Protein AF-A0A9D6JQD4-F1 (afdb_monomer_lite)

Foldseek 3Di:
DVVVVVVVVVVVVVVVVVVVVVVPVPDDDDPVVVVVVVCVVCVVVCVVCVVPDNLVVVLVVLVVVLVVCVVVLVLVVNQVSLVSNCVSPLQPLCSLLVNLCSQQPVQLVPDPDVVSNVVSLVVSLVSLVSSCVSVVQALRSLLSNLVSCVPRVVNLVRNLVSLVSSVVHDDDPVSLVSNLVSCVSVVVLVVSLVSLVVLVPDPPHDPVCNVVSVVSNVVSVVVVVVVVPD

Sequence (230 aa):
MKKAYALAALLIFLNLQIRIQNHVENRRINVEGLKTHFLFQVGEAVNGILAGGFRGIAADLLWVRLDEYSHHGQWYKLLPLFKAVTFLQPQFITAWSVGGWHMAFNLYFYSKTDLEKKRWLEEGLKFLKSGLMQNSNRYELYFELGWTYFYKAKDYPNAIRYLRHGIKYEHPQFVEHLLAHAYEKNGELKEALNVWKDIQQRPTRNQVLDSVVNRFIHELGEKLKEKITP

pLDDT: mean 81.54, std 20.8, range [33.84, 98.88]

Radius of gyration: 22.48 Å; chains: 1; bounding box: 52×36×81 Å

Structure (mmCIF, N/CA/C/O backbone):
data_AF-A0A9D6JQD4-F1
#
_entry.id   AF-A0A9D6JQD4-F1
#
loop_
_atom_site.group_PDB
_atom_site.id
_atom_site.type_symbol
_atom_site.label_atom_id
_atom_site.label_alt_id
_atom_site.label_comp_id
_atom_site.label_asym_id
_atom_site.label_entity_id
_atom_site.label_seq_id
_atom_site.pdbx_PDB_ins_code
_atom_site.Cartn_x
_atom_site.Cartn_y
_atom_site.Cartn_z
_atom_site.occupancy
_atom_site.B_iso_or_equiv
_atom_site.auth_seq_id
_atom_site.auth_comp_id
_atom_site.auth_asym_id
_atom_site.auth_atom_id
_atom_site.pdbx_PDB_model_num
ATOM 1 N N . MET A 1 1 ? 11.120 -8.615 -45.517 1.00 44.62 1 MET A N 1
ATOM 2 C CA . MET A 1 1 ? 12.123 -7.540 -45.328 1.00 44.62 1 MET A CA 1
ATOM 3 C C . MET A 1 1 ? 11.842 -6.648 -44.111 1.00 44.62 1 MET A C 1
ATOM 5 O O . MET A 1 1 ? 12.669 -6.648 -43.216 1.00 44.62 1 MET A O 1
ATOM 9 N N . LYS A 1 2 ? 10.679 -5.985 -43.965 1.00 35.97 2 LYS A N 1
ATOM 10 C CA . LYS A 1 2 ? 10.381 -5.072 -42.824 1.00 35.97 2 LYS A CA 1
ATOM 11 C C . LYS A 1 2 ? 10.521 -5.673 -41.402 1.00 35.97 2 LYS A C 1
ATOM 13 O O . LYS A 1 2 ? 10.973 -4.980 -40.500 1.00 35.97 2 LYS A O 1
ATOM 18 N N . LYS A 1 3 ? 10.214 -6.965 -41.202 1.00 33.84 3 LYS A N 1
ATOM 19 C CA . LYS A 1 3 ? 10.369 -7.655 -39.899 1.00 33.84 3 LYS A CA 1
ATOM 20 C C . LYS A 1 3 ? 11.835 -7.871 -39.476 1.00 33.84 3 LYS A C 1
ATOM 22 O O . LYS A 1 3 ? 12.122 -7.875 -38.286 1.00 33.84 3 LYS A O 1
ATOM 27 N N . ALA A 1 4 ? 12.757 -7.999 -40.434 1.00 37.72 4 ALA A N 1
ATOM 28 C CA . ALA A 1 4 ? 14.182 -8.190 -40.152 1.00 37.72 4 ALA A CA 1
ATOM 29 C C . ALA A 1 4 ? 14.847 -6.893 -39.657 1.00 37.72 4 ALA A C 1
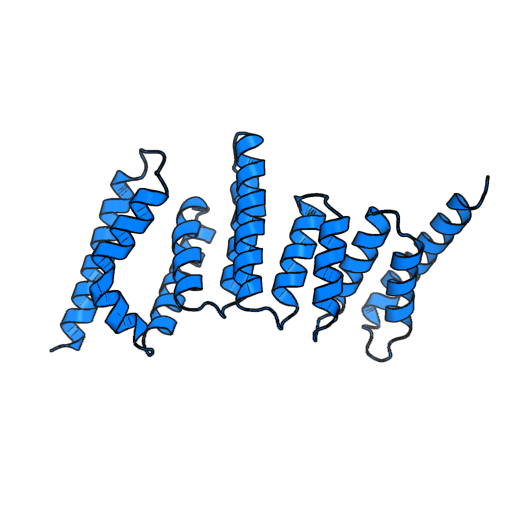ATOM 31 O O . ALA A 1 4 ? 15.691 -6.932 -38.768 1.00 37.72 4 ALA A O 1
ATOM 32 N N . TYR A 1 5 ? 14.400 -5.738 -40.162 1.00 39.62 5 TYR A N 1
ATOM 33 C CA . TYR A 1 5 ? 14.892 -4.429 -39.724 1.00 39.62 5 TYR A CA 1
ATOM 34 C C . TYR A 1 5 ? 14.453 -4.076 -38.300 1.00 39.62 5 TYR A C 1
ATOM 36 O O . TYR A 1 5 ? 15.237 -3.502 -37.553 1.00 39.62 5 TYR A O 1
ATOM 44 N N . ALA A 1 6 ? 13.241 -4.467 -37.892 1.00 40.84 6 ALA A N 1
ATOM 45 C CA . ALA A 1 6 ? 12.764 -4.256 -36.524 1.00 40.84 6 ALA A CA 1
ATOM 46 C C . ALA A 1 6 ? 13.559 -5.083 -35.499 1.00 40.84 6 ALA A C 1
ATOM 48 O O . ALA A 1 6 ? 13.919 -4.576 -34.440 1.00 40.84 6 ALA A O 1
ATOM 49 N N . LEU A 1 7 ? 13.890 -6.334 -35.838 1.00 40.72 7 LEU A N 1
ATOM 50 C CA . LEU A 1 7 ? 14.713 -7.194 -34.987 1.00 40.72 7 LEU A CA 1
ATOM 51 C C . LEU A 1 7 ? 16.162 -6.689 -34.910 1.00 40.72 7 LEU A C 1
ATOM 53 O O . LEU A 1 7 ? 16.739 -6.643 -33.829 1.00 40.72 7 LEU A O 1
ATOM 57 N N . ALA A 1 8 ? 16.726 -6.233 -36.032 1.00 42.38 8 ALA A N 1
ATOM 58 C CA . ALA A 1 8 ? 18.050 -5.619 -36.061 1.00 42.38 8 ALA A CA 1
ATOM 59 C C . ALA A 1 8 ? 18.099 -4.314 -35.247 1.00 42.38 8 ALA A C 1
ATOM 61 O O . ALA A 1 8 ? 19.034 -4.114 -34.479 1.00 42.38 8 ALA A O 1
ATOM 62 N N . ALA A 1 9 ? 17.074 -3.462 -35.338 1.00 46.84 9 ALA A N 1
ATOM 63 C CA . ALA A 1 9 ? 16.974 -2.240 -34.541 1.00 46.84 9 ALA A CA 1
ATOM 64 C C . ALA A 1 9 ? 16.842 -2.537 -33.037 1.00 46.84 9 ALA A C 1
ATOM 66 O O . ALA A 1 9 ? 17.473 -1.862 -32.227 1.00 46.84 9 ALA A O 1
ATOM 67 N N . LEU A 1 10 ? 16.095 -3.583 -32.662 1.00 44.12 10 LEU A N 1
ATOM 68 C CA . LEU A 1 10 ? 15.982 -4.044 -31.275 1.00 44.12 10 LEU A CA 1
ATOM 69 C C . LEU A 1 10 ? 17.321 -4.577 -30.744 1.00 44.12 10 LEU A C 1
ATOM 71 O O . LEU A 1 10 ? 17.710 -4.259 -29.625 1.00 44.12 10 LEU A O 1
ATOM 75 N N . LEU A 1 11 ? 18.056 -5.343 -31.553 1.00 46.19 11 LEU A N 1
ATOM 76 C CA . LEU A 1 11 ? 19.375 -5.866 -31.190 1.00 46.19 11 LEU A CA 1
ATOM 77 C C . LEU A 1 11 ? 20.428 -4.758 -31.094 1.00 46.19 11 LEU A C 1
ATOM 79 O O . LEU A 1 11 ? 21.259 -4.784 -30.188 1.00 46.19 11 LEU A O 1
ATOM 83 N N . ILE A 1 12 ? 20.382 -3.764 -31.980 1.00 60.56 12 ILE A N 1
ATOM 84 C CA . ILE A 1 12 ? 21.239 -2.575 -31.908 1.00 60.56 12 ILE A CA 1
ATOM 85 C C . ILE A 1 12 ? 20.901 -1.770 -30.652 1.00 60.56 12 ILE A C 1
ATOM 87 O O . ILE A 1 12 ? 21.810 -1.379 -29.927 1.00 60.56 12 ILE A O 1
ATOM 91 N N . PHE A 1 13 ? 19.616 -1.594 -30.340 1.00 56.44 13 PHE A N 1
ATOM 92 C CA . PHE A 1 13 ? 19.166 -0.925 -29.122 1.00 56.44 13 PHE A CA 1
ATOM 93 C C . PHE A 1 13 ? 19.635 -1.662 -27.860 1.00 56.44 13 PHE A C 1
ATOM 95 O O . PHE A 1 13 ? 20.211 -1.041 -26.971 1.00 56.44 13 PHE A O 1
ATOM 102 N N . LEU A 1 14 ? 19.491 -2.989 -27.808 1.00 43.97 14 LEU A N 1
ATOM 103 C CA . LEU A 1 14 ? 19.981 -3.821 -26.704 1.00 43.97 14 LEU A CA 1
ATOM 104 C C . LEU A 1 14 ? 21.510 -3.730 -26.547 1.00 43.97 14 LEU A C 1
ATOM 106 O O . LEU A 1 14 ? 22.005 -3.599 -25.429 1.00 43.97 14 LEU A O 1
ATOM 110 N N . ASN A 1 15 ? 22.265 -3.713 -27.650 1.00 47.28 15 ASN A N 1
ATOM 111 C CA . ASN A 1 15 ? 23.722 -3.540 -27.619 1.00 47.28 15 ASN A CA 1
ATOM 112 C C . ASN A 1 15 ? 24.148 -2.125 -27.188 1.00 47.28 15 ASN A C 1
ATOM 114 O O . ASN A 1 15 ? 25.135 -1.964 -26.466 1.00 47.28 15 ASN A O 1
ATOM 118 N N . LEU A 1 16 ? 23.404 -1.093 -27.594 1.00 46.59 16 LEU A N 1
ATOM 119 C CA . LEU A 1 16 ? 23.665 0.289 -27.192 1.00 46.59 16 LEU A CA 1
ATOM 120 C C . LEU A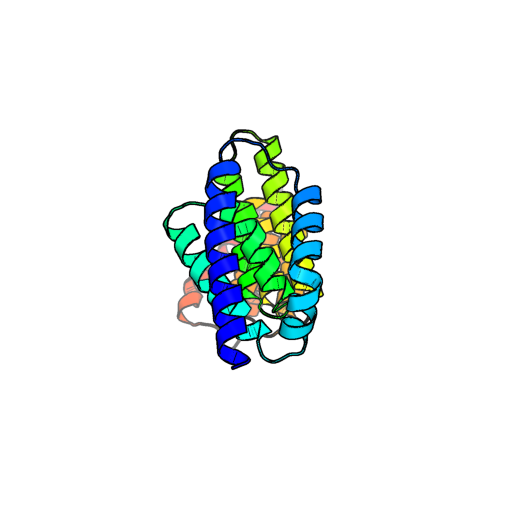 1 16 ? 23.388 0.489 -25.693 1.00 46.59 16 LEU A C 1
ATOM 122 O O . LEU A 1 16 ? 24.156 1.168 -25.014 1.00 46.59 16 LEU A O 1
ATOM 126 N N . GLN A 1 17 ? 22.351 -0.170 -25.161 1.00 48.22 17 GLN A N 1
ATOM 127 C CA . GLN A 1 17 ? 22.033 -0.187 -23.730 1.00 48.22 17 GLN A CA 1
ATOM 128 C C . GLN A 1 17 ? 23.171 -0.803 -22.902 1.00 48.22 17 GLN A C 1
ATOM 130 O O . GLN A 1 17 ? 23.577 -0.207 -21.909 1.00 48.22 17 GLN A O 1
ATOM 135 N N . ILE A 1 18 ? 23.768 -1.915 -23.352 1.00 49.78 18 ILE A N 1
ATOM 136 C CA . ILE A 1 18 ? 24.929 -2.539 -22.685 1.00 49.78 18 ILE A CA 1
ATOM 137 C C . ILE A 1 18 ? 26.142 -1.589 -22.659 1.00 49.78 18 ILE A C 1
ATOM 139 O O . ILE A 1 18 ? 26.865 -1.526 -21.667 1.00 49.78 18 ILE A O 1
ATOM 143 N N . ARG A 1 19 ? 26.369 -0.795 -23.714 1.00 46.31 19 ARG A N 1
ATOM 144 C CA . ARG A 1 19 ? 27.480 0.177 -23.735 1.00 46.31 19 ARG A CA 1
ATOM 145 C C . ARG A 1 19 ? 27.243 1.387 -22.833 1.00 46.31 19 ARG A C 1
ATOM 147 O O . ARG A 1 19 ? 28.179 1.844 -22.181 1.00 46.31 19 ARG A O 1
ATOM 154 N N . ILE A 1 20 ? 26.009 1.881 -22.755 1.00 49.78 20 ILE A N 1
ATOM 155 C CA . ILE A 1 20 ? 25.630 2.957 -21.824 1.00 49.78 20 ILE A CA 1
ATOM 156 C C . ILE A 1 20 ? 25.749 2.467 -20.368 1.00 49.78 20 ILE A C 1
ATOM 158 O O . ILE A 1 20 ? 26.196 3.214 -19.498 1.00 49.78 20 ILE A O 1
ATOM 162 N N . GLN A 1 21 ? 25.453 1.188 -20.120 1.00 41.47 21 GLN A N 1
ATOM 163 C CA . GLN A 1 21 ? 25.566 0.522 -18.820 1.00 41.47 21 GLN A CA 1
ATOM 164 C C . GLN A 1 21 ? 26.989 0.554 -18.236 1.00 41.47 21 GLN A C 1
ATOM 166 O O . GLN A 1 21 ? 27.128 0.747 -17.032 1.00 41.47 21 GLN A O 1
ATOM 171 N N . ASN A 1 22 ? 28.029 0.487 -19.076 1.00 37.44 22 ASN A N 1
ATOM 172 C CA . ASN A 1 22 ? 29.430 0.565 -18.634 1.00 37.44 22 ASN A CA 1
ATOM 173 C C . ASN A 1 22 ? 29.913 2.000 -18.346 1.00 37.44 22 ASN A C 1
ATOM 175 O O . ASN A 1 22 ? 30.920 2.187 -17.671 1.00 37.44 22 ASN A O 1
ATOM 179 N N . HIS A 1 23 ? 29.224 3.030 -18.850 1.00 41.84 23 HIS A N 1
ATOM 180 C CA . HIS A 1 23 ? 29.622 4.431 -18.641 1.00 41.84 23 HIS A CA 1
ATOM 181 C C . HIS A 1 23 ? 28.899 5.089 -17.452 1.00 41.84 23 HIS A C 1
ATOM 183 O O . HIS A 1 23 ? 29.366 6.080 -16.891 1.00 41.84 23 HIS A O 1
ATOM 189 N N . VAL A 1 24 ? 27.754 4.529 -17.053 1.00 47.03 24 VAL A N 1
ATOM 190 C CA . VAL A 1 24 ? 26.871 5.061 -16.006 1.00 47.03 24 VAL A CA 1
ATOM 191 C C . VAL A 1 24 ? 27.311 4.681 -14.586 1.00 47.03 24 VAL A C 1
ATOM 193 O O . VAL A 1 24 ? 26.985 5.392 -13.636 1.00 47.03 24 VAL A O 1
ATOM 196 N N . GLU A 1 25 ? 28.116 3.631 -14.430 1.00 45.34 25 GLU A N 1
ATOM 197 C CA . GLU A 1 25 ? 28.607 3.145 -13.131 1.00 45.34 25 GLU A CA 1
ATOM 198 C C . GLU A 1 25 ? 29.418 4.200 -12.344 1.00 45.34 25 GLU A C 1
ATOM 200 O O . GLU A 1 25 ? 29.566 4.088 -11.132 1.00 45.34 25 GLU A O 1
ATOM 205 N N . ASN A 1 26 ? 29.843 5.293 -12.999 1.00 40.62 26 ASN A N 1
ATOM 206 C CA . ASN A 1 26 ? 30.689 6.328 -12.403 1.00 40.62 26 ASN A CA 1
ATOM 207 C C . ASN A 1 26 ? 30.063 7.712 -12.172 1.00 40.62 26 ASN A C 1
ATOM 209 O O . ASN A 1 26 ? 30.776 8.597 -11.698 1.00 40.62 26 ASN A O 1
ATOM 213 N N . ARG A 1 27 ? 28.773 7.971 -12.444 1.00 45.75 27 ARG A N 1
ATOM 214 C CA . ARG A 1 27 ? 28.193 9.294 -12.117 1.00 45.75 27 ARG A CA 1
ATOM 215 C C . ARG A 1 27 ? 26.755 9.228 -11.617 1.00 45.75 27 ARG A C 1
ATOM 217 O O . ARG A 1 27 ? 25.880 8.667 -12.265 1.00 45.75 27 ARG A O 1
ATOM 224 N N . ARG A 1 28 ? 26.512 9.899 -10.479 1.00 49.50 28 ARG A N 1
ATOM 225 C CA . ARG A 1 28 ? 25.180 10.250 -9.952 1.00 49.50 28 ARG A CA 1
ATOM 226 C C . ARG A 1 28 ? 24.334 10.840 -11.088 1.00 49.50 28 ARG A C 1
ATOM 228 O O . ARG A 1 28 ? 24.615 11.941 -11.554 1.00 49.50 28 ARG A O 1
ATOM 235 N N . ILE A 1 29 ? 23.337 10.094 -11.559 1.00 53.06 29 ILE A N 1
ATOM 236 C CA . ILE A 1 29 ? 22.589 10.457 -12.768 1.00 53.06 29 ILE A CA 1
ATOM 237 C C . ILE A 1 29 ? 21.542 11.523 -12.446 1.00 53.06 29 ILE A C 1
ATOM 239 O O . ILE A 1 29 ? 20.688 11.338 -11.575 1.00 53.06 29 ILE A O 1
ATOM 243 N N . ASN A 1 30 ? 21.577 12.613 -13.211 1.00 45.00 30 ASN A N 1
ATOM 244 C CA . ASN A 1 30 ? 20.499 13.587 -13.288 1.00 45.00 30 ASN A CA 1
ATOM 245 C C . ASN A 1 30 ? 19.312 12.980 -14.065 1.00 45.00 30 ASN A C 1
ATOM 247 O O . ASN A 1 30 ? 19.401 12.701 -15.262 1.00 45.00 30 ASN A O 1
ATOM 251 N N . VAL A 1 31 ? 18.208 12.740 -13.356 1.00 43.78 31 VAL A N 1
ATOM 252 C CA . VAL A 1 31 ? 17.029 11.986 -13.822 1.00 43.78 31 VAL A CA 1
ATOM 253 C C . VAL A 1 31 ? 16.286 12.702 -14.960 1.00 43.78 31 VAL A C 1
ATOM 255 O O . VAL A 1 31 ? 15.587 12.053 -15.737 1.00 43.78 31 VAL A O 1
ATOM 258 N N . GLU A 1 32 ? 16.444 14.019 -15.095 1.00 38.19 32 GLU A N 1
ATOM 259 C CA . GLU A 1 32 ? 15.767 14.805 -16.133 1.00 38.19 32 GLU A CA 1
ATOM 260 C C . GLU A 1 32 ? 16.419 14.665 -17.510 1.00 38.19 32 GLU A C 1
ATOM 262 O O . GLU A 1 32 ? 15.716 14.447 -18.493 1.00 38.19 32 GLU A O 1
ATOM 267 N N . GLY A 1 33 ? 17.753 14.668 -17.588 1.00 37.66 33 GLY A N 1
ATOM 268 C CA . GLY A 1 33 ? 18.465 14.483 -18.859 1.00 37.66 33 GLY A CA 1
ATOM 269 C C . GLY A 1 33 ? 18.247 13.094 -19.469 1.00 37.66 33 GLY A C 1
ATOM 270 O O . GLY A 1 33 ? 18.151 12.951 -20.688 1.00 37.66 33 GLY A O 1
ATOM 271 N N . LEU A 1 34 ? 18.085 12.075 -18.617 1.00 44.38 34 LEU A N 1
ATOM 272 C CA . LEU A 1 34 ? 17.801 10.706 -19.047 1.00 44.38 34 LEU A CA 1
ATOM 273 C C . LEU A 1 34 ? 16.391 10.575 -19.642 1.00 44.38 34 LEU A C 1
ATOM 275 O O . LEU A 1 34 ? 16.212 9.869 -20.632 1.00 44.38 34 LEU A O 1
ATOM 279 N N . LYS A 1 35 ? 15.403 11.287 -19.077 1.00 41.16 35 LYS A N 1
ATOM 280 C CA . LYS A 1 35 ? 14.044 11.352 -19.635 1.00 41.16 35 LYS A CA 1
ATOM 281 C C . LYS A 1 35 ? 14.067 11.966 -21.030 1.00 41.16 35 LYS A C 1
ATOM 283 O O . LYS A 1 35 ? 13.518 11.375 -21.950 1.00 41.16 35 LYS A O 1
ATOM 288 N N . THR A 1 36 ? 14.729 13.107 -21.204 1.00 41.41 36 THR A N 1
ATOM 289 C CA . THR A 1 36 ? 14.711 13.842 -22.475 1.00 41.41 36 THR A CA 1
ATOM 290 C C . THR A 1 36 ? 15.447 13.093 -23.587 1.00 41.41 36 THR A C 1
ATOM 292 O O . THR A 1 36 ? 14.936 13.002 -24.698 1.00 41.41 36 THR A O 1
ATOM 295 N N . HIS A 1 37 ? 16.602 12.482 -23.299 1.00 43.34 37 HIS A N 1
ATOM 296 C CA . HIS A 1 37 ? 17.377 11.751 -24.308 1.00 43.34 37 HIS A CA 1
ATOM 297 C C . HIS A 1 37 ? 16.729 10.410 -24.704 1.00 43.34 37 HIS A C 1
ATOM 299 O O . HIS A 1 37 ? 16.711 10.054 -25.883 1.00 43.34 37 HIS A O 1
ATOM 305 N N . PHE A 1 38 ? 16.126 9.700 -23.741 1.00 46.34 38 PHE A N 1
ATOM 306 C CA . PHE A 1 38 ? 15.347 8.487 -24.006 1.00 46.34 38 PHE A CA 1
ATOM 307 C C . PHE A 1 38 ? 14.074 8.796 -24.806 1.00 46.34 38 PHE A C 1
ATOM 309 O O . PHE A 1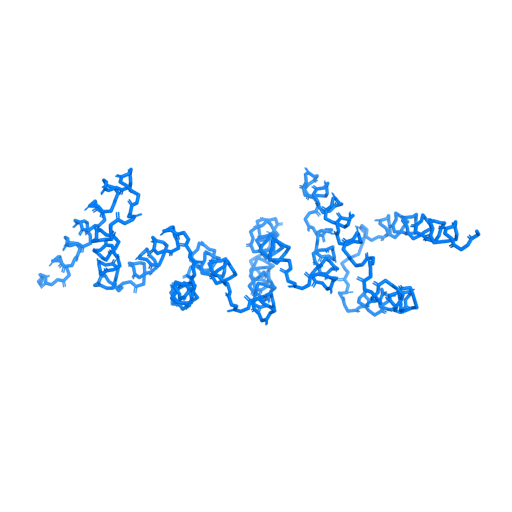 38 ? 13.760 8.099 -25.761 1.00 46.34 38 PHE A O 1
ATOM 316 N N . LEU A 1 39 ? 13.359 9.875 -24.485 1.00 45.25 39 LEU A N 1
ATOM 317 C CA . LEU A 1 39 ? 12.164 10.269 -25.237 1.00 45.25 39 LEU A CA 1
ATOM 318 C C . LEU A 1 39 ? 12.490 10.706 -26.677 1.00 45.25 39 LEU A C 1
ATOM 320 O O . LEU A 1 39 ? 11.692 10.457 -27.576 1.00 45.25 39 LEU A O 1
ATOM 324 N N . PHE A 1 40 ? 13.665 11.301 -26.913 1.00 44.91 40 PHE A N 1
ATOM 325 C CA . PHE A 1 40 ? 14.058 11.812 -28.230 1.00 44.91 40 PHE A CA 1
ATOM 326 C C . PHE A 1 40 ? 14.524 10.712 -29.201 1.00 44.91 40 PHE A C 1
ATOM 328 O O . PHE A 1 40 ? 14.093 10.697 -30.349 1.00 44.91 40 PHE A O 1
ATOM 335 N N . GLN A 1 41 ? 15.344 9.746 -28.759 1.00 45.06 41 GLN A N 1
ATOM 336 C CA . GLN A 1 41 ? 15.777 8.628 -29.622 1.00 45.06 41 GLN A CA 1
ATOM 337 C C . GLN A 1 41 ? 14.675 7.600 -29.884 1.00 45.06 41 GLN A C 1
ATOM 339 O O . GLN A 1 41 ? 14.693 6.908 -30.900 1.00 45.06 41 GLN A O 1
ATOM 344 N N . VAL A 1 42 ? 13.721 7.479 -28.963 1.00 47.06 42 VAL A N 1
ATOM 345 C CA . VAL A 1 42 ? 12.671 6.469 -29.050 1.00 47.06 42 VAL A CA 1
ATOM 346 C C . VAL A 1 42 ? 11.423 7.054 -29.734 1.00 47.06 42 VAL A C 1
ATOM 348 O O . VAL A 1 42 ? 10.577 6.282 -30.139 1.00 47.06 42 VAL A O 1
ATOM 351 N N . GLY A 1 43 ? 11.320 8.368 -29.983 1.00 44.84 43 GLY A N 1
ATOM 352 C CA . GLY A 1 43 ? 10.115 9.050 -30.495 1.00 44.84 43 GLY A CA 1
ATOM 353 C C . GLY A 1 43 ? 9.473 8.476 -31.772 1.00 44.84 43 GLY A C 1
ATOM 354 O O . GLY A 1 43 ? 8.252 8.323 -31.819 1.00 44.84 43 GLY A O 1
ATOM 355 N N . GLU A 1 44 ? 10.254 8.078 -32.782 1.00 43.69 44 GLU A N 1
ATOM 356 C CA . GLU A 1 44 ? 9.689 7.505 -34.021 1.00 43.69 44 GLU A CA 1
ATOM 357 C C . GLU A 1 44 ? 9.334 6.012 -33.898 1.00 43.69 44 GLU A C 1
ATOM 359 O O . GLU A 1 44 ? 8.304 5.567 -34.407 1.00 43.69 44 GLU A O 1
ATOM 364 N N . ALA A 1 45 ? 10.127 5.234 -33.153 1.00 49.09 45 ALA A N 1
ATOM 365 C CA . ALA A 1 45 ? 9.836 3.826 -32.859 1.00 49.09 45 ALA A CA 1
ATOM 366 C C . ALA A 1 45 ? 8.710 3.671 -31.819 1.00 49.09 45 ALA A C 1
ATOM 368 O O . ALA A 1 45 ? 7.912 2.736 -31.885 1.00 49.09 45 ALA A O 1
ATOM 369 N N . VAL A 1 46 ? 8.611 4.627 -30.893 1.00 49.06 46 VAL A N 1
ATOM 370 C CA . VAL A 1 46 ? 7.542 4.799 -29.910 1.00 49.06 46 VAL A CA 1
ATOM 371 C C . VAL A 1 46 ? 6.238 4.959 -30.645 1.00 49.06 46 VAL A C 1
ATOM 373 O O . VAL A 1 46 ? 5.367 4.158 -30.382 1.00 49.06 46 VAL A O 1
ATOM 376 N N . ASN A 1 47 ? 6.094 5.833 -31.639 1.00 44.31 47 ASN A N 1
ATOM 377 C CA . ASN A 1 47 ? 4.815 5.951 -32.351 1.00 44.31 47 ASN A CA 1
ATOM 378 C C . ASN A 1 47 ? 4.343 4.629 -32.998 1.00 44.31 47 ASN A C 1
ATOM 380 O O . ASN A 1 47 ? 3.153 4.322 -32.951 1.00 44.31 47 ASN A O 1
ATOM 384 N N . GLY A 1 48 ? 5.260 3.790 -33.498 1.00 51.56 48 GLY A N 1
ATOM 385 C CA . GLY A 1 48 ? 4.940 2.456 -34.031 1.00 51.56 48 GLY A CA 1
ATOM 386 C C . GLY A 1 48 ? 4.629 1.391 -32.967 1.00 51.56 48 GLY A C 1
ATOM 387 O O . GLY A 1 48 ? 3.710 0.591 -33.139 1.00 51.56 48 GLY A O 1
ATOM 388 N N . ILE A 1 49 ? 5.347 1.390 -31.839 1.00 50.78 49 ILE A N 1
ATOM 389 C CA . ILE A 1 49 ? 5.082 0.509 -30.683 1.00 50.78 49 ILE A CA 1
ATOM 390 C C . ILE A 1 49 ? 3.806 0.951 -29.953 1.00 50.78 49 ILE A C 1
ATOM 392 O O . ILE A 1 49 ? 3.023 0.119 -29.496 1.00 50.78 49 ILE A O 1
ATOM 396 N N . LEU A 1 50 ? 3.561 2.259 -29.893 1.00 50.31 50 LEU A N 1
ATOM 397 C CA . LEU A 1 50 ? 2.403 2.908 -29.299 1.00 50.31 50 LEU A CA 1
ATOM 398 C C . LEU A 1 50 ? 1.119 2.707 -30.121 1.00 50.31 50 LEU A C 1
ATOM 400 O O . LEU A 1 50 ? 0.032 2.824 -29.562 1.00 50.31 50 LEU A O 1
ATOM 404 N N . ALA A 1 51 ? 1.217 2.337 -31.400 1.00 56.53 51 ALA A N 1
ATOM 405 C CA . ALA A 1 51 ? 0.065 2.093 -32.272 1.00 56.53 51 ALA A CA 1
ATOM 406 C C . ALA A 1 51 ? -0.730 0.801 -31.955 1.00 56.53 51 ALA A C 1
ATOM 408 O O . ALA A 1 51 ? -1.703 0.500 -32.638 1.00 56.53 51 ALA A O 1
ATOM 409 N N . GLY A 1 52 ? -0.381 0.059 -30.893 1.00 55.44 52 GLY A N 1
ATOM 410 C CA . GLY A 1 52 ? -1.360 -0.750 -30.147 1.00 55.44 52 GLY A CA 1
ATOM 411 C C . GLY A 1 52 ? -1.069 -2.246 -30.007 1.00 55.44 52 GLY A C 1
ATOM 412 O O . GLY A 1 52 ? -1.484 -2.833 -29.017 1.00 55.44 52 GLY A O 1
ATOM 413 N N . GLY A 1 53 ? -0.310 -2.866 -30.916 1.00 62.19 53 GLY A N 1
ATOM 414 C CA . GLY A 1 53 ? -0.082 -4.324 -30.877 1.00 62.19 53 GLY A CA 1
ATOM 415 C C . GLY A 1 53 ? 1.151 -4.786 -30.089 1.00 62.19 53 GLY A C 1
ATOM 416 O O . GLY A 1 53 ? 1.150 -5.871 -29.518 1.00 62.19 53 GLY A O 1
ATOM 417 N N . PHE A 1 54 ? 2.211 -3.974 -30.037 1.00 76.44 54 PHE A N 1
ATOM 418 C CA . PHE A 1 54 ? 3.516 -4.401 -29.502 1.00 76.44 54 PHE A CA 1
ATOM 419 C C . PHE A 1 54 ? 3.817 -3.894 -28.089 1.00 76.44 54 PHE A C 1
ATOM 421 O O . PHE A 1 54 ? 4.786 -4.350 -27.484 1.00 76.44 54 PHE A O 1
ATOM 428 N N . ARG A 1 55 ? 2.990 -2.990 -27.534 1.00 77.31 55 ARG A N 1
ATOM 429 C CA . ARG A 1 55 ? 3.166 -2.478 -26.161 1.00 77.31 55 ARG A CA 1
ATOM 430 C C . ARG A 1 55 ? 3.201 -3.601 -25.129 1.00 77.31 55 ARG A C 1
ATOM 432 O O . ARG A 1 55 ? 4.004 -3.530 -24.208 1.00 77.31 55 ARG A O 1
ATOM 439 N N . GLY A 1 56 ? 2.352 -4.618 -25.306 1.00 77.19 56 GLY A N 1
ATOM 440 C CA . GLY A 1 56 ? 2.274 -5.752 -24.389 1.00 77.19 56 GLY A CA 1
ATOM 441 C C . GLY A 1 56 ? 3.563 -6.559 -24.355 1.00 77.19 56 GLY A C 1
ATOM 442 O O . GLY A 1 56 ? 4.213 -6.625 -23.324 1.00 77.19 56 GLY A O 1
ATOM 443 N N . ILE A 1 57 ? 4.008 -7.022 -25.523 1.00 82.06 57 ILE A N 1
ATOM 444 C CA . ILE A 1 57 ? 5.262 -7.775 -25.671 1.00 82.06 57 ILE A CA 1
ATOM 445 C C . ILE A 1 57 ? 6.462 -6.962 -25.163 1.00 82.06 57 ILE A C 1
ATOM 447 O O . ILE A 1 57 ? 7.344 -7.497 -24.498 1.00 82.06 57 ILE A O 1
ATOM 451 N N . ALA A 1 58 ? 6.507 -5.659 -25.457 1.00 83.19 58 ALA A N 1
ATOM 452 C CA . ALA A 1 58 ? 7.567 -4.789 -24.957 1.00 83.19 58 ALA A CA 1
ATOM 453 C C . ALA A 1 58 ? 7.557 -4.695 -23.422 1.00 83.19 58 ALA A C 1
ATOM 455 O O . ALA A 1 58 ? 8.618 -4.777 -22.806 1.00 83.19 58 ALA A O 1
ATOM 456 N N . ALA A 1 59 ? 6.380 -4.555 -22.804 1.00 84.94 59 ALA A N 1
ATOM 457 C CA . ALA A 1 59 ? 6.241 -4.562 -21.352 1.00 84.94 59 ALA A CA 1
ATOM 458 C C . ALA A 1 59 ? 6.657 -5.914 -20.747 1.00 84.94 59 ALA A C 1
ATOM 460 O O . ALA A 1 59 ? 7.411 -5.918 -19.778 1.00 84.94 59 ALA A O 1
ATOM 461 N N . ASP A 1 60 ? 6.268 -7.035 -21.359 1.00 81.50 60 ASP A N 1
ATOM 462 C CA . ASP A 1 60 ? 6.619 -8.383 -20.896 1.00 81.50 60 ASP A CA 1
ATOM 463 C C . ASP A 1 60 ? 8.137 -8.627 -20.948 1.00 81.50 60 ASP A C 1
ATOM 465 O O . ASP A 1 60 ? 8.731 -9.116 -19.988 1.00 81.50 60 ASP A O 1
ATOM 469 N N . LEU A 1 61 ? 8.808 -8.221 -22.032 1.00 86.19 61 LEU A N 1
ATOM 470 C CA . LEU A 1 61 ? 10.268 -8.328 -22.147 1.00 86.19 61 LEU A CA 1
ATOM 471 C C . LEU A 1 61 ? 10.994 -7.462 -21.108 1.00 86.19 61 LEU A C 1
ATOM 473 O O . LEU A 1 61 ? 11.988 -7.889 -20.517 1.00 86.19 61 LEU A O 1
ATOM 477 N N . LEU A 1 62 ? 10.496 -6.246 -20.865 1.00 87.31 62 LEU A N 1
ATOM 478 C CA . LEU A 1 62 ? 11.024 -5.382 -19.808 1.00 87.31 62 LEU A CA 1
ATOM 479 C C . LEU A 1 62 ? 10.772 -5.978 -18.418 1.00 87.31 62 LEU A C 1
ATOM 481 O O . LEU A 1 62 ? 11.622 -5.829 -17.541 1.00 87.31 62 LEU A O 1
ATOM 485 N N . TRP A 1 63 ? 9.650 -6.674 -18.224 1.00 85.50 63 TRP A N 1
ATOM 486 C CA . TRP A 1 63 ? 9.318 -7.366 -16.982 1.00 85.50 63 TRP A CA 1
ATOM 487 C C . TRP A 1 63 ? 10.260 -8.537 -16.695 1.00 85.50 63 TRP A C 1
ATOM 489 O O . TRP A 1 63 ? 10.784 -8.644 -15.590 1.00 85.50 63 TRP A O 1
ATOM 499 N N . VAL A 1 64 ? 10.573 -9.359 -17.699 1.00 84.31 64 VAL A N 1
ATOM 500 C CA . VAL A 1 64 ? 11.587 -10.421 -17.562 1.00 84.31 64 VAL A CA 1
ATOM 501 C C . VAL A 1 64 ? 12.946 -9.827 -17.176 1.00 84.31 64 VAL A C 1
ATOM 503 O O . VAL A 1 64 ? 13.640 -10.348 -16.305 1.00 84.31 64 VAL A O 1
ATOM 506 N N . ARG A 1 65 ? 13.321 -8.685 -17.766 1.00 82.75 65 ARG A N 1
ATOM 507 C CA . ARG A 1 65 ? 14.579 -8.013 -17.421 1.00 82.75 65 ARG A CA 1
ATOM 508 C C . ARG A 1 65 ? 14.574 -7.424 -16.006 1.00 82.75 65 ARG A C 1
ATOM 510 O O . ARG A 1 65 ? 15.612 -7.445 -15.343 1.00 82.75 65 ARG A O 1
ATOM 517 N N . LEU A 1 66 ? 13.436 -6.884 -15.561 1.00 84.50 66 LEU A N 1
ATOM 518 C CA . LEU A 1 66 ? 13.218 -6.430 -14.182 1.00 84.50 66 LEU A CA 1
ATOM 519 C C . LEU A 1 66 ? 13.468 -7.567 -13.197 1.00 84.50 66 LEU A C 1
ATOM 521 O O . LEU A 1 66 ? 14.215 -7.382 -12.238 1.00 84.50 66 LEU A O 1
ATOM 525 N N . ASP A 1 67 ? 12.876 -8.727 -13.463 1.00 80.56 67 ASP A N 1
ATOM 526 C CA . ASP A 1 67 ? 13.016 -9.913 -12.628 1.00 80.56 67 ASP A CA 1
ATOM 527 C C . ASP A 1 67 ? 14.486 -10.341 -12.511 1.00 80.56 67 ASP A C 1
ATOM 529 O O . ASP A 1 67 ? 15.011 -10.490 -11.408 1.00 80.56 67 ASP A O 1
ATOM 533 N N . GLU A 1 68 ? 15.212 -10.394 -13.630 1.00 80.56 68 GLU A N 1
ATOM 534 C CA . GLU A 1 68 ? 16.641 -10.716 -13.633 1.00 80.56 68 GLU A CA 1
ATOM 535 C C . GLU A 1 68 ? 17.464 -9.717 -12.798 1.00 80.56 68 GLU A C 1
ATOM 537 O O . GLU A 1 68 ? 18.283 -10.115 -11.968 1.00 80.56 68 GLU A O 1
ATOM 542 N N . TYR A 1 69 ? 17.245 -8.408 -12.962 1.00 83.88 69 TYR A N 1
ATOM 543 C CA . TYR A 1 69 ? 17.952 -7.400 -12.164 1.00 83.88 69 TYR A CA 1
ATOM 544 C C . TYR A 1 69 ? 17.601 -7.465 -10.675 1.00 83.88 69 TYR A C 1
ATOM 546 O O . TYR A 1 69 ? 18.469 -7.197 -9.839 1.00 83.88 69 TYR A O 1
ATOM 554 N N . SER A 1 70 ? 16.357 -7.819 -10.346 1.00 77.62 70 SER A N 1
ATOM 555 C CA . SER A 1 70 ? 15.886 -7.991 -8.972 1.00 77.62 70 SER A CA 1
ATOM 556 C C . SER A 1 70 ? 16.637 -9.133 -8.282 1.00 77.62 70 SER A C 1
ATOM 558 O O . SER A 1 70 ? 17.201 -8.931 -7.207 1.00 77.62 70 SER A O 1
ATOM 560 N N . HIS A 1 71 ? 16.773 -10.284 -8.952 1.00 83.50 71 HIS A N 1
ATOM 561 C CA . HIS A 1 71 ? 17.533 -11.436 -8.452 1.00 83.50 71 HIS A CA 1
ATOM 562 C C . HIS A 1 71 ? 19.020 -11.129 -8.212 1.00 83.50 71 HIS A C 1
ATOM 564 O O . HIS A 1 71 ? 19.629 -11.682 -7.300 1.00 83.50 71 HIS A O 1
ATOM 570 N N . HIS A 1 72 ? 19.600 -10.204 -8.982 1.00 86.12 72 HIS A N 1
ATOM 571 C CA . HIS A 1 72 ? 20.990 -9.766 -8.814 1.00 86.12 72 HIS A CA 1
ATOM 572 C C . HIS A 1 72 ? 21.155 -8.568 -7.859 1.00 86.12 72 HIS A C 1
ATOM 574 O O . HIS A 1 72 ? 22.246 -8.004 -7.766 1.00 86.12 72 HIS A O 1
ATOM 580 N N . GLY A 1 73 ? 20.090 -8.125 -7.183 1.00 82.75 73 GLY A N 1
ATOM 581 C CA . GLY A 1 73 ? 20.135 -7.010 -6.235 1.00 82.75 73 GLY A CA 1
ATOM 582 C C . GLY A 1 73 ? 20.410 -5.639 -6.866 1.00 82.75 73 GLY A C 1
ATOM 583 O O . GLY A 1 73 ? 20.851 -4.709 -6.190 1.00 82.75 73 GLY A O 1
ATOM 584 N N . GLN A 1 74 ? 20.162 -5.478 -8.168 1.00 83.38 74 GLN A N 1
ATOM 585 C CA . GLN A 1 74 ? 20.480 -4.258 -8.919 1.00 83.38 74 GLN A CA 1
ATOM 586 C C . GLN A 1 74 ? 19.328 -3.238 -8.855 1.00 83.38 74 GLN A C 1
ATOM 588 O O . GLN A 1 74 ? 18.819 -2.775 -9.875 1.00 83.38 74 GLN A O 1
ATOM 593 N N . TRP A 1 75 ? 18.919 -2.857 -7.640 1.00 83.44 75 TRP A N 1
ATOM 594 C CA . TRP A 1 75 ? 17.678 -2.113 -7.355 1.00 83.44 75 TRP A CA 1
ATOM 595 C C . TRP A 1 75 ? 17.523 -0.795 -8.124 1.00 83.44 75 TRP A C 1
ATOM 597 O O . TRP A 1 75 ? 16.436 -0.470 -8.598 1.00 83.44 75 TRP A O 1
ATOM 607 N N . TYR A 1 76 ? 18.611 -0.042 -8.303 1.00 82.75 76 TYR A N 1
ATOM 608 C CA . TYR A 1 76 ? 18.584 1.227 -9.039 1.00 82.75 76 TYR A CA 1
ATOM 609 C C . TYR A 1 76 ? 18.253 1.046 -10.525 1.00 82.75 76 TYR A C 1
ATOM 611 O O . TYR A 1 76 ? 17.619 1.919 -11.120 1.00 82.75 76 TYR A O 1
ATOM 619 N N . LYS A 1 77 ? 18.634 -0.094 -11.121 1.00 84.31 77 LYS A N 1
ATOM 620 C CA . LYS A 1 77 ? 18.343 -0.405 -12.529 1.00 84.31 77 LYS A CA 1
ATOM 621 C C . LYS A 1 77 ? 16.875 -0.752 -12.755 1.00 84.31 77 LYS A C 1
ATOM 623 O O . LYS A 1 77 ? 16.392 -0.624 -13.876 1.00 84.31 77 LYS A O 1
ATOM 628 N N . LEU A 1 78 ? 16.148 -1.114 -11.697 1.00 84.50 78 LEU A N 1
ATOM 629 C CA . LEU A 1 78 ? 14.723 -1.416 -11.787 1.00 84.50 78 LEU A CA 1
ATOM 630 C C . LEU A 1 78 ? 13.876 -0.166 -12.049 1.00 84.50 78 LEU A C 1
ATOM 632 O O . LEU A 1 78 ? 12.855 -0.230 -12.724 1.00 84.50 78 LEU A O 1
ATOM 636 N N . LEU A 1 79 ? 14.302 0.998 -11.554 1.00 89.25 79 LEU A N 1
ATOM 637 C CA . LEU A 1 79 ? 13.522 2.239 -11.619 1.00 89.25 79 LEU A CA 1
ATOM 638 C C . LEU A 1 79 ? 13.126 2.684 -13.037 1.00 89.25 79 LEU A C 1
ATOM 640 O O . LEU A 1 79 ? 11.943 2.974 -13.245 1.00 89.25 79 LEU A O 1
ATOM 644 N N . PRO A 1 80 ? 14.051 2.789 -14.014 1.00 87.88 80 PRO A N 1
ATOM 645 C CA . PRO A 1 80 ? 13.669 3.138 -15.380 1.00 87.88 80 PRO A CA 1
ATOM 646 C C . PRO A 1 80 ? 12.780 2.068 -16.022 1.00 87.88 80 PRO A C 1
ATOM 648 O O . PRO A 1 80 ? 11.883 2.417 -16.785 1.00 87.88 80 PRO A O 1
ATOM 651 N N . LEU A 1 81 ? 12.976 0.792 -15.680 1.00 88.81 81 LEU A N 1
ATOM 652 C CA . LEU A 1 81 ? 12.187 -0.303 -16.234 1.00 88.81 81 LEU A CA 1
ATOM 653 C C . LEU A 1 81 ? 10.753 -0.299 -15.698 1.00 88.81 81 LEU A C 1
ATOM 655 O O . LEU A 1 81 ? 9.829 -0.385 -16.498 1.00 88.81 81 LEU A O 1
ATOM 659 N N . PHE A 1 82 ? 10.540 -0.096 -14.392 1.00 92.12 82 PHE A N 1
ATOM 660 C CA . PHE A 1 82 ? 9.190 0.061 -13.840 1.00 92.12 82 PHE A CA 1
ATOM 661 C C . PHE A 1 82 ? 8.453 1.224 -14.500 1.00 92.12 82 PHE A C 1
ATOM 663 O O . PHE A 1 82 ? 7.308 1.062 -14.902 1.00 92.12 82 PHE A O 1
ATOM 670 N N . LYS A 1 83 ? 9.116 2.375 -14.684 1.00 91.19 83 LYS A N 1
ATOM 671 C CA . LYS A 1 83 ? 8.525 3.529 -15.384 1.00 91.19 83 LYS A CA 1
ATOM 672 C C . LYS A 1 83 ? 8.189 3.221 -16.843 1.00 91.19 83 LYS A C 1
ATOM 674 O O . LYS A 1 83 ? 7.171 3.693 -17.334 1.00 91.19 83 LYS A O 1
ATOM 679 N N . ALA A 1 84 ? 9.030 2.456 -17.538 1.00 89.50 84 ALA A N 1
ATOM 680 C CA . ALA A 1 84 ? 8.776 2.056 -18.917 1.00 89.50 84 ALA A CA 1
ATOM 681 C C . ALA A 1 84 ? 7.600 1.072 -19.012 1.00 89.50 84 ALA A C 1
ATOM 683 O O . ALA A 1 84 ? 6.698 1.282 -19.819 1.00 89.50 84 ALA A O 1
ATOM 684 N N . VAL A 1 85 ? 7.565 0.049 -18.153 1.00 90.62 85 VAL A N 1
ATOM 685 C CA . VAL A 1 85 ? 6.465 -0.924 -18.089 1.00 90.62 85 VAL A CA 1
ATOM 686 C C . VAL A 1 85 ? 5.150 -0.220 -17.783 1.00 90.62 85 VAL A C 1
ATOM 688 O O . VAL A 1 85 ? 4.179 -0.407 -18.510 1.00 90.62 85 VAL A O 1
ATOM 691 N N . THR A 1 86 ? 5.111 0.649 -16.773 1.00 94.25 86 THR A N 1
ATOM 692 C CA . THR A 1 86 ? 3.871 1.335 -16.403 1.00 94.25 86 THR A CA 1
ATOM 693 C C . THR A 1 86 ? 3.445 2.414 -17.396 1.00 94.25 86 THR A C 1
ATOM 695 O O . THR A 1 86 ? 2.262 2.732 -17.489 1.00 94.25 86 THR A O 1
ATOM 698 N N . PHE A 1 87 ? 4.373 2.950 -18.190 1.00 92.31 87 PHE A N 1
ATOM 699 C CA . PHE A 1 87 ? 4.041 3.792 -19.337 1.00 92.31 87 PHE A CA 1
ATOM 700 C C . PHE A 1 87 ? 3.419 2.983 -20.488 1.00 92.31 87 PHE A C 1
ATOM 702 O O . PHE A 1 87 ? 2.458 3.432 -21.109 1.00 92.31 87 PHE A O 1
ATOM 709 N N . LEU A 1 88 ? 3.946 1.787 -20.770 1.00 88.88 88 LEU A N 1
ATOM 710 C CA . LEU A 1 88 ? 3.451 0.908 -21.837 1.00 88.88 88 LEU A CA 1
ATOM 711 C C . LEU A 1 88 ? 2.122 0.229 -21.475 1.00 88.88 88 LEU A C 1
ATOM 713 O O . LEU A 1 88 ? 1.260 0.070 -22.340 1.00 88.88 88 LEU A O 1
ATOM 717 N N . GLN A 1 89 ? 1.957 -0.155 -20.209 1.00 92.88 89 GLN A N 1
ATOM 718 C CA . GLN A 1 89 ? 0.781 -0.820 -19.655 1.00 92.88 89 GLN A CA 1
ATOM 719 C C . GLN A 1 89 ? 0.354 -0.145 -18.336 1.00 92.88 89 GLN A C 1
ATOM 721 O O . GLN A 1 89 ? 0.589 -0.675 -17.249 1.00 92.88 89 GLN A O 1
ATOM 726 N N . PRO A 1 90 ? -0.322 1.016 -18.389 1.00 94.75 90 PRO A N 1
ATOM 727 C CA . PRO A 1 90 ? -0.729 1.742 -17.181 1.00 94.75 90 PRO A CA 1
ATOM 728 C C . PRO A 1 90 ? -1.732 0.977 -16.307 1.00 94.75 90 PRO A C 1
ATOM 730 O O . PRO A 1 90 ? -1.805 1.236 -15.107 1.00 94.75 90 PRO A O 1
ATOM 733 N N . GLN A 1 91 ? -2.463 0.017 -16.881 1.00 94.06 91 GLN A N 1
ATOM 734 C CA . GLN A 1 91 ? -3.412 -0.845 -16.164 1.00 94.06 91 GLN A CA 1
ATOM 735 C C . GLN A 1 91 ? -2.748 -2.060 -15.482 1.00 94.06 91 GLN A C 1
ATOM 737 O O . GLN A 1 91 ? -3.407 -2.847 -14.799 1.00 94.06 91 GLN A O 1
ATOM 742 N N . PHE A 1 92 ? -1.435 -2.255 -15.668 1.00 94.88 92 PHE A N 1
ATOM 743 C CA . PHE A 1 92 ? -0.715 -3.366 -15.055 1.00 94.88 92 PHE A CA 1
ATOM 744 C C . PHE A 1 92 ? -0.370 -3.047 -13.595 1.00 94.88 92 PHE A C 1
ATOM 746 O O . PHE A 1 92 ? 0.710 -2.552 -13.271 1.00 94.88 92 PHE A O 1
ATOM 753 N N . ILE A 1 93 ? -1.322 -3.329 -12.702 1.00 95.56 93 ILE A N 1
ATOM 754 C CA . ILE A 1 93 ? -1.219 -3.050 -11.262 1.00 95.56 93 ILE A CA 1
ATOM 755 C C . ILE A 1 93 ? 0.062 -3.607 -10.641 1.00 95.56 93 ILE A C 1
ATOM 757 O O . ILE A 1 93 ? 0.698 -2.900 -9.863 1.00 95.56 93 ILE A O 1
ATOM 761 N N . THR A 1 94 ? 0.476 -4.824 -11.002 1.00 94.69 94 THR A N 1
ATOM 762 C CA . THR A 1 94 ? 1.661 -5.461 -10.409 1.00 94.69 94 THR A CA 1
ATOM 763 C C . THR A 1 94 ? 2.933 -4.648 -10.641 1.00 94.69 94 THR A C 1
ATOM 765 O O . THR A 1 94 ? 3.771 -4.552 -9.749 1.00 94.69 94 THR A O 1
ATOM 768 N N . ALA A 1 95 ? 3.081 -3.991 -11.796 1.00 95.38 95 ALA A N 1
ATOM 769 C CA . ALA A 1 95 ? 4.238 -3.131 -12.031 1.00 95.38 95 ALA A CA 1
ATOM 770 C C . ALA A 1 95 ? 4.241 -1.891 -11.129 1.00 95.38 95 ALA A C 1
ATOM 772 O O . ALA A 1 95 ? 5.302 -1.466 -10.667 1.00 95.38 95 ALA A O 1
ATOM 773 N N . TRP A 1 96 ? 3.062 -1.337 -10.836 1.00 97.88 96 TRP A N 1
ATOM 774 C CA . TRP A 1 96 ? 2.919 -0.234 -9.890 1.00 97.88 96 TRP A CA 1
ATOM 775 C C . TRP A 1 96 ? 3.199 -0.673 -8.452 1.00 97.88 96 TRP A C 1
ATOM 777 O O . TRP A 1 96 ? 3.983 -0.010 -7.771 1.00 97.88 96 TRP A O 1
ATOM 787 N N . SER A 1 97 ? 2.599 -1.782 -8.004 1.00 96.62 97 SER A N 1
ATOM 788 C CA . SER A 1 97 ? 2.745 -2.283 -6.633 1.00 96.62 97 SER A CA 1
ATOM 789 C C . SER A 1 97 ? 4.186 -2.691 -6.335 1.00 96.62 97 SER A C 1
ATOM 791 O O . SER A 1 97 ? 4.801 -2.147 -5.419 1.00 96.62 97 SER A O 1
ATOM 793 N N . VAL A 1 98 ? 4.771 -3.555 -7.167 1.00 94.94 98 VAL A N 1
ATOM 794 C CA . VAL A 1 98 ? 6.142 -4.058 -6.995 1.00 94.94 98 VAL A CA 1
ATOM 795 C C . VAL A 1 98 ? 7.162 -2.927 -7.139 1.00 94.94 98 VAL A C 1
ATOM 797 O O . VAL A 1 98 ? 8.096 -2.828 -6.342 1.00 94.94 98 VAL A O 1
ATOM 800 N N . GLY A 1 99 ? 6.969 -2.014 -8.096 1.00 95.62 99 GLY A N 1
ATOM 801 C CA . GLY A 1 99 ? 7.846 -0.854 -8.256 1.00 95.62 99 GLY A CA 1
ATOM 802 C C . GLY A 1 99 ? 7.803 0.091 -7.053 1.00 95.62 99 GLY A C 1
ATOM 803 O O . GLY A 1 99 ? 8.851 0.518 -6.561 1.00 95.62 99 GLY A O 1
ATOM 804 N N . GLY A 1 100 ? 6.605 0.374 -6.536 1.00 97.12 100 GLY A N 1
ATOM 805 C CA . GLY A 1 100 ? 6.416 1.170 -5.324 1.00 97.12 100 GLY A CA 1
ATOM 806 C C . GLY A 1 100 ? 7.047 0.516 -4.097 1.00 97.12 100 GLY A C 1
ATOM 807 O O . GLY A 1 100 ? 7.740 1.187 -3.329 1.00 97.12 100 GLY A O 1
ATOM 808 N N . TRP A 1 101 ? 6.883 -0.802 -3.963 1.00 95.19 101 TRP A N 1
ATOM 809 C CA . TRP A 1 101 ? 7.485 -1.601 -2.902 1.00 95.19 101 TRP A CA 1
ATOM 810 C C . TRP A 1 101 ? 9.018 -1.563 -2.950 1.00 95.19 101 TRP A C 1
ATOM 812 O O . TRP A 1 101 ? 9.657 -1.236 -1.950 1.00 95.19 101 TRP A O 1
ATOM 822 N N . HIS A 1 102 ? 9.640 -1.788 -4.112 1.00 94.31 102 HIS A N 1
ATOM 823 C CA . HIS A 1 102 ? 11.101 -1.718 -4.232 1.00 94.31 102 HIS A CA 1
ATOM 824 C C . HIS A 1 102 ? 11.660 -0.341 -3.865 1.00 94.31 102 HIS A C 1
ATOM 826 O O . HIS A 1 102 ? 12.717 -0.263 -3.236 1.00 94.31 102 HIS A O 1
ATOM 832 N N . MET A 1 103 ? 10.965 0.741 -4.225 1.00 95.38 103 MET A N 1
ATOM 833 C CA . MET A 1 103 ? 11.356 2.091 -3.819 1.00 95.38 103 MET A CA 1
ATOM 834 C C . MET A 1 103 ? 11.227 2.263 -2.301 1.00 95.38 103 MET A C 1
ATOM 836 O O . MET A 1 103 ? 12.208 2.580 -1.629 1.00 95.38 103 MET A O 1
ATOM 840 N N . ALA A 1 104 ? 10.048 1.993 -1.740 1.00 95.94 104 ALA A N 1
ATOM 841 C CA . ALA A 1 104 ? 9.769 2.255 -0.332 1.00 95.94 104 ALA A CA 1
ATOM 842 C C . ALA A 1 104 ? 10.506 1.312 0.638 1.00 95.94 104 ALA A C 1
ATOM 844 O O . ALA A 1 104 ? 10.738 1.694 1.786 1.00 95.94 104 ALA A O 1
ATOM 845 N N . PHE A 1 105 ? 10.893 0.108 0.206 1.00 92.81 105 PHE A N 1
ATOM 846 C CA . PHE A 1 105 ? 11.499 -0.915 1.064 1.00 92.81 105 PHE A CA 1
ATOM 847 C C . PHE A 1 105 ? 12.950 -1.203 0.704 1.00 92.81 105 PHE A C 1
ATOM 849 O O . PHE A 1 105 ? 13.817 -0.964 1.544 1.00 92.81 105 PHE A O 1
ATOM 856 N N . ASN A 1 106 ? 13.237 -1.665 -0.515 1.00 91.94 106 ASN A N 1
ATOM 857 C CA . ASN A 1 106 ? 14.595 -2.084 -0.872 1.00 91.94 106 ASN A CA 1
ATOM 858 C C . ASN A 1 106 ? 15.531 -0.884 -0.994 1.00 91.94 106 ASN A C 1
ATOM 860 O O . ASN A 1 106 ? 16.534 -0.817 -0.291 1.00 91.94 106 ASN A O 1
ATOM 864 N N . LEU A 1 107 ? 15.199 0.104 -1.828 1.00 91.75 107 LEU A N 1
ATOM 865 C CA . LEU A 1 107 ? 16.046 1.289 -1.973 1.00 91.75 107 LEU A CA 1
ATOM 866 C C . LEU A 1 107 ? 16.157 2.066 -0.664 1.00 91.75 107 LEU A C 1
ATOM 868 O O . LEU A 1 107 ? 17.253 2.500 -0.319 1.00 91.75 107 LEU A O 1
ATOM 872 N N . TYR A 1 108 ? 15.076 2.143 0.117 1.00 91.94 108 TYR A N 1
ATOM 873 C CA . TYR A 1 108 ? 15.151 2.626 1.494 1.00 91.94 108 TYR A CA 1
ATOM 874 C C . TYR A 1 108 ? 16.189 1.843 2.311 1.00 91.94 108 TYR A C 1
ATOM 876 O O . TYR A 1 108 ? 17.026 2.446 2.971 1.00 91.94 108 TYR A O 1
ATOM 884 N N . PHE A 1 109 ? 16.139 0.509 2.317 1.00 92.94 109 PHE A N 1
ATOM 885 C CA . PHE A 1 109 ? 17.027 -0.322 3.135 1.00 92.94 109 PHE A CA 1
ATOM 886 C C . PHE A 1 109 ? 18.503 -0.132 2.766 1.00 92.94 109 PHE A C 1
ATOM 888 O O . PHE A 1 109 ? 19.342 0.003 3.651 1.00 92.94 109 PHE A O 1
ATOM 895 N N . TYR A 1 110 ? 18.810 -0.044 1.471 1.00 89.56 110 TYR A N 1
ATOM 896 C CA . TYR A 1 110 ? 20.175 0.159 0.974 1.00 89.56 110 TYR A CA 1
ATOM 897 C C . TYR A 1 110 ? 20.641 1.625 0.986 1.00 89.56 110 TYR A C 1
ATOM 899 O O . TYR A 1 110 ? 21.776 1.913 0.601 1.00 89.56 110 TYR A O 1
ATOM 907 N N . SER A 1 111 ? 19.791 2.559 1.417 1.00 91.19 111 SER A N 1
ATOM 908 C CA . SER A 1 111 ? 20.146 3.974 1.531 1.00 91.19 111 SER A CA 1
ATOM 909 C C . SER A 1 111 ? 21.116 4.217 2.678 1.00 91.19 111 SER A C 1
ATOM 911 O O . SER A 1 111 ? 20.932 3.713 3.788 1.00 91.19 111 SER A O 1
ATOM 913 N N . LYS A 1 112 ? 22.116 5.070 2.443 1.00 93.12 112 LYS A N 1
ATOM 914 C CA . LYS A 1 112 ? 23.159 5.355 3.445 1.00 93.12 112 LYS A CA 1
ATOM 915 C C . LYS A 1 112 ? 22.771 6.458 4.422 1.00 93.12 112 LYS A C 1
ATOM 917 O O . LYS A 1 112 ? 23.354 6.557 5.494 1.00 93.12 112 LYS A O 1
ATOM 922 N N . THR A 1 113 ? 21.817 7.306 4.043 1.00 95.88 113 THR A N 1
ATOM 923 C CA . THR A 1 113 ? 21.420 8.483 4.825 1.00 95.88 113 THR A CA 1
ATOM 924 C C . THR A 1 113 ? 19.920 8.494 5.069 1.00 95.88 113 THR A C 1
ATOM 926 O O . THR A 1 113 ? 19.147 8.010 4.242 1.00 95.88 113 THR A O 1
ATOM 929 N N . ASP A 1 114 ? 19.489 9.095 6.175 1.00 95.44 114 ASP A N 1
ATOM 930 C CA . ASP A 1 114 ? 18.060 9.211 6.479 1.00 95.44 114 ASP A CA 1
ATOM 931 C C . ASP A 1 114 ? 17.322 10.127 5.495 1.00 95.44 114 ASP A C 1
ATOM 933 O O . ASP A 1 114 ? 16.150 9.903 5.195 1.00 95.44 114 ASP A O 1
ATOM 937 N N . LEU A 1 115 ? 18.026 11.099 4.907 1.00 96.06 115 LEU A N 1
ATOM 938 C CA . LEU A 1 115 ? 17.494 11.919 3.821 1.00 96.06 115 LEU A CA 1
ATOM 939 C C . LEU A 1 115 ? 17.174 11.072 2.581 1.00 96.06 115 LEU A C 1
ATOM 941 O O . LEU A 1 115 ? 16.1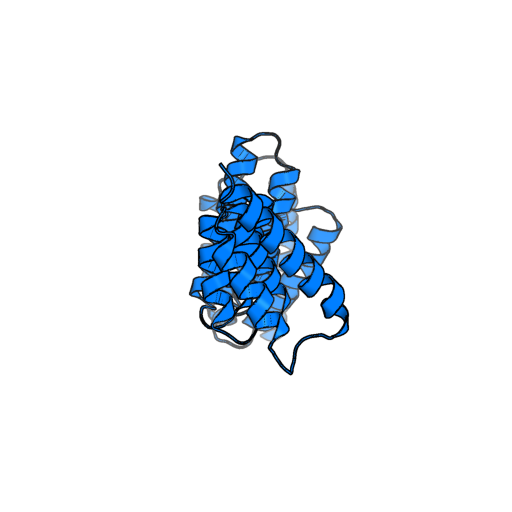09 11.213 1.983 1.00 96.06 115 LEU A O 1
ATOM 945 N N . GLU A 1 116 ? 18.081 10.173 2.203 1.00 93.94 116 GLU A N 1
ATOM 946 C CA . GLU A 1 116 ? 17.887 9.270 1.069 1.00 93.94 116 GLU A CA 1
ATOM 947 C C . GLU A 1 116 ? 16.773 8.249 1.344 1.00 93.94 116 GLU A C 1
ATOM 949 O O . GLU A 1 116 ? 15.900 8.053 0.499 1.00 93.94 116 GLU A O 1
ATOM 954 N N . LYS A 1 117 ? 16.726 7.691 2.561 1.00 95.31 117 LYS A N 1
ATOM 955 C CA . LYS A 1 117 ? 15.624 6.833 3.024 1.00 95.31 117 LYS A CA 1
ATOM 956 C C . LYS A 1 117 ? 14.270 7.527 2.890 1.00 95.31 117 LYS A C 1
ATOM 958 O O . LYS A 1 117 ? 13.343 6.968 2.302 1.00 95.31 117 LYS A O 1
ATOM 963 N N . LYS A 1 118 ? 14.156 8.755 3.413 1.00 96.56 118 LYS A N 1
ATOM 964 C CA . LYS A 1 118 ? 12.931 9.561 3.332 1.00 96.56 118 LYS A CA 1
ATOM 965 C C . LYS A 1 118 ? 12.530 9.796 1.877 1.00 96.56 118 LYS A C 1
ATOM 967 O O . LYS A 1 118 ? 11.383 9.545 1.519 1.00 96.56 118 LYS A O 1
ATOM 972 N N . ARG A 1 119 ? 13.488 10.179 1.029 1.00 96.69 119 ARG A N 1
ATOM 973 C CA . ARG A 1 119 ? 13.259 10.376 -0.406 1.00 96.69 119 ARG A CA 1
ATOM 974 C C . ARG A 1 119 ? 12.721 9.114 -1.084 1.00 96.69 119 ARG A C 1
ATOM 976 O O . ARG A 1 119 ? 11.779 9.212 -1.859 1.00 96.69 119 ARG A O 1
ATOM 983 N N . TRP A 1 120 ? 13.288 7.936 -0.824 1.00 96.56 120 TRP A N 1
ATOM 984 C CA . TRP A 1 120 ? 12.819 6.704 -1.469 1.00 96.56 120 TRP A CA 1
ATOM 985 C C . TRP A 1 120 ? 11.442 6.251 -0.991 1.00 96.56 120 TRP A C 1
ATOM 987 O O . TRP A 1 120 ? 10.648 5.771 -1.801 1.00 96.56 120 TRP A O 1
ATOM 997 N N . LEU A 1 121 ? 11.121 6.466 0.288 1.00 98.06 121 LEU A N 1
ATOM 998 C CA . LEU A 1 121 ? 9.760 6.281 0.789 1.00 98.06 121 LEU A CA 1
ATOM 999 C C . LEU A 1 121 ? 8.772 7.214 0.072 1.00 98.06 121 LEU A C 1
ATOM 1001 O O . LEU A 1 121 ? 7.726 6.764 -0.395 1.00 98.06 121 LEU A O 1
ATOM 1005 N N . GLU A 1 122 ? 9.109 8.498 -0.055 1.00 98.06 122 GLU A N 1
ATOM 1006 C CA . GLU A 1 122 ? 8.277 9.485 -0.751 1.00 98.06 122 GLU A CA 1
ATOM 1007 C C . GLU A 1 122 ? 8.099 9.151 -2.239 1.00 98.06 122 GLU A C 1
ATOM 1009 O O . GLU A 1 122 ? 6.977 9.198 -2.747 1.00 98.06 122 GLU A O 1
ATOM 1014 N N . GLU A 1 123 ? 9.170 8.753 -2.930 1.00 97.38 123 GLU A N 1
ATOM 1015 C CA . GLU A 1 123 ? 9.118 8.339 -4.335 1.00 97.38 123 GLU A CA 1
ATOM 1016 C C . GLU A 1 123 ? 8.274 7.071 -4.527 1.00 97.38 123 GLU A C 1
ATOM 1018 O O . GLU A 1 123 ? 7.455 7.028 -5.445 1.00 97.38 123 GLU A O 1
ATOM 1023 N N . GLY A 1 124 ? 8.390 6.079 -3.637 1.00 98.19 124 GLY A N 1
ATOM 1024 C CA . GLY A 1 124 ? 7.551 4.878 -3.672 1.00 98.19 124 GLY A CA 1
ATOM 1025 C C . GLY A 1 124 ? 6.068 5.202 -3.486 1.00 98.19 124 GLY A C 1
ATOM 1026 O O . GLY A 1 124 ? 5.234 4.798 -4.297 1.00 98.19 124 GLY A O 1
ATOM 1027 N N . LEU A 1 125 ? 5.731 6.022 -2.485 1.00 98.75 125 LEU A N 1
ATOM 1028 C CA . LEU A 1 125 ? 4.357 6.486 -2.261 1.00 98.75 125 LEU A CA 1
ATOM 1029 C C . LEU A 1 125 ? 3.819 7.298 -3.448 1.00 98.75 125 LEU A C 1
ATOM 1031 O O . LEU A 1 125 ? 2.653 7.161 -3.818 1.00 98.75 125 LEU A O 1
ATOM 1035 N N . LYS A 1 126 ? 4.649 8.146 -4.062 1.00 98.56 126 LYS A N 1
ATOM 1036 C CA . LYS A 1 126 ? 4.285 8.922 -5.256 1.00 98.56 126 LYS A CA 1
ATOM 1037 C C . LYS A 1 126 ? 4.043 8.019 -6.467 1.00 98.56 126 LYS A C 1
ATOM 1039 O O . LYS A 1 126 ? 3.090 8.249 -7.217 1.00 98.56 126 LYS A O 1
ATOM 1044 N N . PHE A 1 127 ? 4.869 6.992 -6.648 1.00 98.50 127 PHE A N 1
ATOM 1045 C CA . PHE A 1 127 ? 4.717 6.013 -7.719 1.00 98.50 127 PHE A CA 1
ATOM 1046 C C . PHE A 1 127 ? 3.413 5.220 -7.568 1.00 98.50 127 PHE A C 1
ATOM 1048 O O . PHE A 1 127 ? 2.627 5.163 -8.512 1.00 98.50 127 PHE A O 1
ATOM 1055 N N . LEU A 1 128 ? 3.114 4.732 -6.360 1.00 98.62 128 LEU A N 1
ATOM 1056 C CA . LEU A 1 128 ? 1.853 4.048 -6.054 1.00 98.62 128 LEU A CA 1
ATOM 1057 C C . LEU A 1 128 ? 0.626 4.942 -6.286 1.00 98.62 128 LEU A C 1
ATOM 1059 O O . LEU A 1 128 ? -0.339 4.507 -6.907 1.00 98.62 128 LEU A O 1
ATOM 1063 N N . LYS A 1 129 ? 0.666 6.213 -5.857 1.00 98.69 129 LYS A N 1
ATOM 1064 C CA . LYS A 1 129 ? -0.419 7.179 -6.123 1.00 98.69 129 LYS A CA 1
ATOM 1065 C C . LYS A 1 129 ? -0.637 7.407 -7.618 1.00 98.69 129 LYS A C 1
ATOM 1067 O O . LYS A 1 129 ? -1.779 7.518 -8.050 1.00 98.69 129 LYS A O 1
ATOM 1072 N N . SER A 1 130 ? 0.440 7.448 -8.402 1.00 98.44 130 SER A N 1
ATOM 1073 C CA . SER A 1 130 ? 0.349 7.577 -9.863 1.00 98.44 130 SER A CA 1
ATOM 1074 C C . SER A 1 130 ? -0.321 6.348 -10.483 1.00 98.44 130 SER A C 1
ATOM 1076 O O . SER A 1 130 ? -1.196 6.494 -11.330 1.00 98.44 130 SER A O 1
ATOM 1078 N N . GLY A 1 131 ? 0.025 5.147 -10.010 1.00 98.19 131 GLY A N 1
ATOM 1079 C CA . GLY A 1 131 ? -0.660 3.919 -10.407 1.00 98.19 131 GLY A CA 1
ATOM 1080 C C . GLY A 1 131 ? -2.136 3.916 -10.020 1.00 98.19 131 GLY A C 1
ATOM 1081 O O . GLY A 1 131 ? -2.980 3.532 -10.827 1.00 98.19 131 GLY A O 1
ATOM 1082 N N . LEU A 1 132 ? -2.466 4.407 -8.821 1.00 98.44 132 LEU A N 1
ATOM 1083 C CA . LEU A 1 132 ? -3.844 4.494 -8.346 1.00 98.44 132 LEU A CA 1
ATOM 1084 C C . LEU A 1 132 ? -4.698 5.415 -9.227 1.00 98.44 132 LEU A C 1
ATOM 1086 O O . LEU A 1 132 ? -5.848 5.092 -9.501 1.00 98.44 132 LEU A O 1
ATOM 1090 N N . MET A 1 133 ? -4.140 6.526 -9.717 1.00 97.88 133 MET A N 1
ATOM 1091 C CA . MET A 1 133 ? -4.845 7.406 -10.660 1.00 97.88 133 MET A CA 1
ATOM 1092 C C . MET A 1 133 ? -5.220 6.692 -11.965 1.00 97.88 133 MET A C 1
ATOM 1094 O O . MET A 1 133 ? -6.228 7.039 -12.570 1.00 97.88 133 MET A O 1
ATOM 1098 N N . GLN A 1 134 ? -4.433 5.695 -12.380 1.00 97.00 134 GLN A N 1
ATOM 1099 C CA . GLN A 1 134 ? -4.709 4.890 -13.571 1.00 97.00 134 GLN A CA 1
ATOM 1100 C C . GLN A 1 134 ? -5.637 3.697 -13.289 1.00 97.00 134 GLN A C 1
ATOM 1102 O O . GLN A 1 134 ? -6.274 3.203 -14.213 1.00 97.00 134 GLN A O 1
ATOM 1107 N N . ASN A 1 135 ? -5.721 3.245 -12.033 1.00 96.81 135 ASN A N 1
ATOM 1108 C CA . ASN A 1 135 ? -6.394 2.011 -11.610 1.00 96.81 135 ASN A CA 1
ATOM 1109 C C . ASN A 1 135 ? -7.291 2.258 -10.378 1.00 96.81 135 ASN A C 1
ATOM 1111 O O . ASN A 1 135 ? -7.169 1.586 -9.354 1.00 96.81 135 ASN A O 1
ATOM 1115 N N . SER A 1 136 ? -8.158 3.270 -10.432 1.00 96.81 136 SER A N 1
ATOM 1116 C CA . SER A 1 136 ? -8.895 3.763 -9.254 1.00 96.81 136 SER A CA 1
ATOM 1117 C C . SER A 1 136 ? -10.079 2.892 -8.821 1.00 96.81 136 SER A C 1
ATOM 1119 O O . SER A 1 136 ? -10.657 3.137 -7.763 1.00 96.81 136 SER A O 1
ATOM 1121 N N . ASN A 1 137 ? -10.448 1.892 -9.622 1.00 95.88 137 ASN A N 1
ATOM 1122 C CA . ASN A 1 137 ? -11.629 1.046 -9.443 1.00 95.88 137 ASN A CA 1
ATOM 1123 C C . ASN A 1 137 ? -11.320 -0.345 -8.864 1.00 95.88 137 ASN A C 1
ATOM 1125 O O . ASN A 1 137 ? -12.181 -1.222 -8.917 1.00 95.88 137 ASN A O 1
ATOM 1129 N N . ARG A 1 138 ? -10.103 -0.570 -8.354 1.00 94.12 138 ARG A N 1
ATOM 1130 C CA . ARG A 1 138 ? -9.716 -1.840 -7.728 1.00 94.12 138 ARG A CA 1
ATOM 1131 C C . ARG A 1 138 ? -9.000 -1.624 -6.402 1.00 94.12 138 ARG A C 1
ATOM 1133 O O . ARG A 1 138 ? -8.402 -0.572 -6.177 1.00 94.12 138 ARG A O 1
ATOM 1140 N N . TYR A 1 139 ? -9.059 -2.616 -5.518 1.00 98.00 139 TYR A N 1
ATOM 1141 C CA . TYR A 1 139 ? -8.578 -2.489 -4.141 1.00 98.00 139 TYR A CA 1
ATOM 1142 C C . TYR A 1 139 ? -7.047 -2.478 -4.021 1.00 98.00 139 TYR A C 1
ATOM 1144 O O . TYR A 1 139 ? -6.520 -1.931 -3.055 1.00 98.00 139 TYR A O 1
ATOM 1152 N N . GLU A 1 140 ? -6.320 -3.085 -4.959 1.00 98.06 140 GLU A N 1
ATOM 1153 C CA . GLU A 1 140 ? -4.923 -3.482 -4.773 1.00 98.06 140 GLU A CA 1
ATOM 1154 C C . GLU A 1 140 ? -4.021 -2.286 -4.476 1.00 98.06 140 GLU A C 1
ATOM 1156 O O . GLU A 1 140 ? -3.297 -2.295 -3.489 1.00 98.06 140 GLU A O 1
ATOM 1161 N N . LEU A 1 141 ? -4.100 -1.208 -5.263 1.00 98.31 141 LEU A N 1
ATOM 1162 C CA . LEU A 1 141 ? -3.250 -0.033 -5.028 1.00 98.31 141 LEU A CA 1
ATOM 1163 C C . LEU A 1 141 ? -3.685 0.793 -3.814 1.00 98.31 141 LEU A C 1
ATOM 1165 O O . LEU A 1 141 ? -2.846 1.454 -3.199 1.00 98.31 141 LEU A O 1
ATOM 1169 N N . TYR A 1 142 ? -4.959 0.724 -3.416 1.00 98.75 142 TYR A N 1
ATOM 1170 C CA . TYR A 1 142 ? -5.388 1.247 -2.118 1.00 98.75 142 TYR A CA 1
ATOM 1171 C C . TYR A 1 142 ? -4.768 0.445 -0.972 1.00 98.75 142 TYR A C 1
ATOM 1173 O O . TYR A 1 142 ? -4.268 1.038 -0.015 1.00 98.75 142 TYR A O 1
ATOM 1181 N N . PHE A 1 143 ? -4.759 -0.885 -1.080 1.00 98.56 143 PHE A N 1
ATOM 1182 C CA . PHE A 1 143 ? -4.119 -1.757 -0.105 1.00 98.56 143 PHE A CA 1
ATOM 1183 C C . PHE A 1 143 ? -2.611 -1.505 -0.035 1.00 98.56 143 PHE A C 1
ATOM 1185 O O . PHE A 1 143 ? -2.105 -1.285 1.057 1.00 98.56 143 PHE A O 1
ATOM 1192 N N . GLU A 1 144 ? -1.906 -1.435 -1.165 1.00 98.56 144 GLU A N 1
ATOM 1193 C CA . GLU A 1 144 ? -0.455 -1.194 -1.203 1.00 98.56 144 GLU A CA 1
ATOM 1194 C C . GLU A 1 144 ? -0.063 0.156 -0.592 1.00 98.56 144 GLU A C 1
ATOM 1196 O O . GLU A 1 144 ? 0.903 0.254 0.173 1.00 98.56 144 GLU A O 1
ATOM 1201 N N . LEU A 1 145 ? -0.838 1.212 -0.872 1.00 98.81 145 LEU A N 1
ATOM 1202 C CA . LEU A 1 145 ? -0.661 2.505 -0.211 1.00 98.81 145 LEU A CA 1
ATOM 1203 C C . LEU A 1 145 ? -0.918 2.388 1.290 1.00 98.81 145 LEU A C 1
ATOM 1205 O O . LEU A 1 145 ? -0.089 2.834 2.082 1.00 98.81 145 LEU A O 1
ATOM 1209 N N . GLY A 1 146 ? -2.029 1.765 1.684 1.00 98.62 146 GLY A N 1
ATOM 1210 C CA . GLY A 1 146 ? -2.382 1.537 3.082 1.00 98.62 146 GLY A CA 1
ATOM 1211 C C . GLY A 1 146 ? -1.302 0.779 3.856 1.00 98.62 146 GLY A C 1
ATOM 1212 O O . GLY A 1 146 ? -0.860 1.217 4.917 1.00 98.62 146 GLY A O 1
ATOM 1213 N N . TRP A 1 147 ? -0.821 -0.316 3.278 1.00 98.31 147 TRP A N 1
ATOM 1214 C CA . TRP A 1 147 ? 0.232 -1.175 3.803 1.00 98.31 147 TRP A CA 1
ATOM 1215 C C . TRP A 1 147 ? 1.569 -0.445 3.916 1.00 98.31 147 TRP A C 1
ATOM 1217 O O . TRP A 1 147 ? 2.205 -0.487 4.972 1.00 98.31 147 TRP A O 1
ATOM 1227 N N . THR A 1 148 ? 1.960 0.314 2.891 1.00 98.38 148 THR A N 1
ATOM 1228 C CA . THR A 1 148 ? 3.187 1.123 2.924 1.00 98.38 148 THR A CA 1
ATOM 1229 C C . THR A 1 148 ? 3.107 2.211 3.997 1.00 98.38 148 THR A C 1
ATOM 1231 O O . THR A 1 148 ? 4.053 2.394 4.769 1.00 98.38 148 THR A O 1
ATOM 1234 N N . TYR A 1 149 ? 1.972 2.907 4.110 1.00 98.81 149 TYR A N 1
ATOM 1235 C CA . TYR A 1 149 ? 1.763 3.907 5.157 1.00 98.81 149 TYR A CA 1
ATOM 1236 C C . TYR A 1 149 ? 1.810 3.290 6.562 1.00 98.81 149 TYR A C 1
ATOM 1238 O O . TYR A 1 149 ? 2.477 3.831 7.446 1.00 98.81 149 TYR A O 1
ATOM 1246 N N . PHE A 1 150 ? 1.188 2.124 6.752 1.00 98.56 150 PHE A N 1
ATOM 1247 C CA . PHE A 1 150 ? 1.145 1.428 8.036 1.00 98.56 150 PHE A CA 1
ATOM 1248 C C . PHE A 1 150 ? 2.513 0.882 8.460 1.00 98.56 150 PHE A C 1
ATOM 1250 O O . PHE A 1 150 ? 3.000 1.167 9.556 1.00 98.56 150 PHE A O 1
ATOM 1257 N N . TYR A 1 151 ? 3.157 0.079 7.610 1.00 97.12 151 TYR A N 1
ATOM 1258 C CA . TYR A 1 151 ? 4.383 -0.619 7.992 1.00 97.12 151 TYR A CA 1
ATOM 1259 C C . TYR A 1 151 ? 5.609 0.270 7.889 1.00 97.12 151 TYR A C 1
ATOM 1261 O O . TYR A 1 151 ? 6.456 0.207 8.786 1.00 97.12 151 TYR A O 1
ATOM 1269 N N . LYS A 1 152 ? 5.701 1.089 6.835 1.00 95.81 152 LYS A N 1
ATOM 1270 C CA . LYS A 1 152 ? 6.921 1.831 6.522 1.00 95.81 152 LYS A CA 1
ATOM 1271 C C . LYS A 1 152 ? 6.898 3.269 7.007 1.00 95.81 152 LYS A C 1
ATOM 1273 O O . LYS A 1 152 ? 7.847 3.680 7.665 1.00 95.81 152 LYS A O 1
ATOM 1278 N N . ALA A 1 153 ? 5.840 4.013 6.693 1.00 97.38 153 ALA A N 1
ATOM 1279 C CA . ALA A 1 153 ? 5.748 5.420 7.080 1.00 97.38 153 ALA A CA 1
ATOM 1280 C C . ALA A 1 153 ? 5.328 5.618 8.545 1.00 97.38 153 ALA A C 1
ATOM 1282 O O . ALA A 1 153 ? 5.580 6.684 9.096 1.00 97.38 153 ALA A O 1
ATOM 1283 N N . LYS A 1 154 ? 4.698 4.605 9.164 1.00 97.81 154 LYS A N 1
ATOM 1284 C CA . LYS A 1 154 ? 4.058 4.702 10.491 1.00 97.81 154 LYS A CA 1
ATOM 1285 C C . LYS A 1 154 ? 3.023 5.833 10.565 1.00 97.81 154 LYS A C 1
ATOM 1287 O O . LYS A 1 154 ? 2.799 6.416 11.618 1.00 97.81 154 LYS A O 1
ATOM 1292 N N . ASP A 1 155 ? 2.381 6.115 9.435 1.00 98.50 155 ASP A N 1
ATOM 1293 C CA . ASP A 1 155 ? 1.339 7.128 9.287 1.00 98.50 155 ASP A CA 1
ATOM 1294 C C . ASP A 1 155 ? -0.015 6.418 9.210 1.00 98.50 155 ASP A C 1
ATOM 1296 O O . ASP A 1 155 ? -0.523 6.065 8.139 1.00 98.50 155 ASP A O 1
ATOM 1300 N N . TYR A 1 156 ? -0.558 6.126 10.390 1.00 98.56 156 TYR A N 1
ATOM 1301 C CA . TYR A 1 156 ? -1.804 5.382 10.535 1.00 98.56 156 TYR A CA 1
ATOM 1302 C C . TYR A 1 156 ? -3.029 6.125 9.975 1.00 98.56 156 TYR A C 1
ATOM 1304 O O . TYR A 1 156 ? -3.833 5.464 9.315 1.00 98.56 156 TYR A O 1
ATOM 1312 N N . PRO A 1 157 ? -3.170 7.462 10.108 1.00 98.75 157 PRO A N 1
ATOM 1313 C CA . PRO A 1 157 ? -4.265 8.190 9.465 1.00 98.75 157 PRO A CA 1
ATOM 1314 C C . PRO A 1 157 ? -4.292 8.012 7.943 1.00 98.75 157 PRO A C 1
ATOM 1316 O O . PRO A 1 157 ? -5.349 7.750 7.360 1.00 98.75 157 PRO A O 1
ATOM 1319 N N . ASN A 1 158 ? -3.135 8.093 7.274 1.00 98.62 158 ASN A N 1
ATOM 1320 C CA . ASN A 1 158 ? -3.079 7.813 5.841 1.00 98.62 158 ASN A CA 1
ATOM 1321 C C . ASN A 1 158 ? -3.341 6.340 5.528 1.00 98.62 158 ASN A C 1
ATOM 1323 O O . ASN A 1 158 ? -4.044 6.061 4.555 1.00 98.62 158 ASN A O 1
ATOM 1327 N N . ALA A 1 159 ? -2.841 5.408 6.344 1.00 98.81 159 ALA A N 1
ATOM 1328 C CA . ALA A 1 159 ? -3.143 3.990 6.172 1.00 98.81 159 ALA A CA 1
ATOM 1329 C C . ALA A 1 159 ? -4.659 3.731 6.197 1.00 98.81 159 ALA A C 1
ATOM 1331 O O . ALA A 1 159 ? -5.197 3.167 5.244 1.00 98.81 159 ALA A O 1
ATOM 1332 N N . ILE A 1 160 ? -5.357 4.235 7.222 1.00 98.88 160 ILE A N 1
ATOM 1333 C CA . ILE A 1 160 ? -6.820 4.160 7.355 1.00 98.88 160 ILE A CA 1
ATOM 1334 C C . ILE 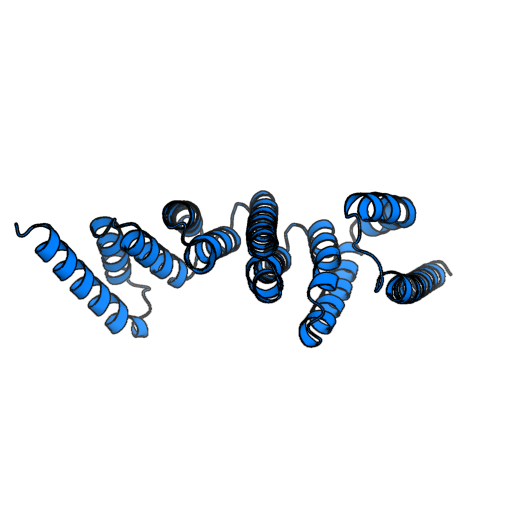A 1 160 ? -7.495 4.771 6.128 1.00 98.88 160 ILE A C 1
ATOM 1336 O O . ILE A 1 160 ? -8.381 4.149 5.543 1.00 98.88 160 ILE A O 1
ATOM 1340 N N . ARG A 1 161 ? -7.063 5.965 5.693 1.00 98.62 161 ARG A N 1
ATOM 1341 C CA . ARG A 1 161 ? -7.645 6.646 4.527 1.00 98.62 161 ARG A CA 1
ATOM 1342 C C . ARG A 1 161 ? -7.647 5.755 3.287 1.00 98.62 161 ARG A C 1
ATOM 1344 O O . ARG A 1 161 ? -8.689 5.632 2.648 1.00 98.62 161 ARG A O 1
ATOM 1351 N N . TYR A 1 162 ? -6.511 5.156 2.934 1.00 98.75 162 TYR A N 1
ATOM 1352 C CA . TYR A 1 162 ? -6.432 4.324 1.731 1.00 98.75 162 TYR A CA 1
ATOM 1353 C C . TYR A 1 162 ? -7.147 2.983 1.916 1.00 98.75 162 TYR A C 1
ATOM 1355 O O . TYR A 1 162 ? -7.922 2.603 1.042 1.00 98.75 162 TYR A O 1
ATOM 1363 N N . LEU A 1 163 ? -6.993 2.315 3.062 1.00 98.75 163 LEU A N 1
ATOM 1364 C CA . LEU A 1 163 ? -7.643 1.025 3.324 1.00 98.75 163 LEU A CA 1
ATOM 1365 C C . LEU A 1 163 ? -9.172 1.137 3.316 1.00 98.75 163 LEU A C 1
ATOM 1367 O O . LEU A 1 163 ? -9.837 0.330 2.674 1.00 98.75 163 LEU A O 1
ATOM 1371 N N . ARG A 1 164 ? -9.736 2.197 3.910 1.00 98.56 164 ARG A N 1
ATOM 1372 C CA . ARG A 1 164 ? -11.178 2.487 3.840 1.00 98.56 164 ARG A CA 1
ATOM 1373 C C . ARG A 1 164 ? -11.699 2.681 2.419 1.00 98.56 164 ARG A C 1
ATOM 1375 O O . ARG A 1 164 ? -12.875 2.444 2.160 1.00 98.56 164 ARG A O 1
ATOM 1382 N N . HIS A 1 165 ? -10.870 3.188 1.511 1.00 98.38 165 HIS A N 1
ATOM 1383 C CA . HIS A 1 165 ? -11.242 3.253 0.102 1.00 98.38 165 HIS A CA 1
ATOM 1384 C C . HIS A 1 165 ? -11.123 1.884 -0.571 1.00 98.38 165 HIS A C 1
ATOM 1386 O O . HIS A 1 165 ? -12.005 1.537 -1.348 1.00 98.38 165 HIS A O 1
ATOM 1392 N N . GLY A 1 166 ? -10.094 1.102 -0.236 1.00 98.00 166 GLY A N 1
ATOM 1393 C CA . GLY A 1 166 ? -9.896 -0.250 -0.758 1.00 98.00 166 GLY A CA 1
ATOM 1394 C C . GLY A 1 166 ? -11.074 -1.183 -0.477 1.00 98.00 166 GLY A C 1
ATOM 1395 O O . GLY A 1 166 ? -11.517 -1.874 -1.389 1.00 98.00 166 GLY A O 1
ATOM 1396 N N . ILE A 1 167 ? -11.650 -1.129 0.731 1.00 97.38 167 ILE A N 1
ATOM 1397 C CA . ILE A 1 167 ? -12.780 -1.997 1.117 1.00 97.38 167 ILE A CA 1
ATOM 1398 C C . ILE A 1 167 ? -14.094 -1.700 0.370 1.00 97.38 167 ILE A C 1
ATOM 1400 O O . ILE A 1 167 ? -15.060 -2.441 0.518 1.00 97.38 167 ILE A O 1
ATOM 1404 N N . LYS A 1 168 ? -14.162 -0.618 -0.423 1.00 97.56 168 LYS A N 1
ATOM 1405 C CA . LYS A 1 168 ? -15.332 -0.304 -1.267 1.00 97.56 168 LYS A CA 1
ATOM 1406 C C . LYS A 1 168 ? -15.410 -1.171 -2.525 1.00 97.56 168 LYS A C 1
ATOM 1408 O O . LYS A 1 168 ? -16.439 -1.165 -3.193 1.00 97.56 168 LYS A O 1
ATOM 1413 N N . TYR A 1 169 ? -14.324 -1.857 -2.866 1.00 96.88 169 TYR A N 1
ATOM 1414 C CA . TYR A 1 169 ? -14.224 -2.753 -4.015 1.00 96.88 169 TYR A CA 1
ATOM 1415 C C . TYR A 1 169 ? -14.174 -4.204 -3.539 1.00 96.88 169 TYR A C 1
ATOM 1417 O O . TYR A 1 169 ? -13.957 -4.449 -2.356 1.00 96.88 169 TYR A O 1
ATOM 1425 N N . GLU A 1 170 ? -14.353 -5.173 -4.438 1.00 94.69 170 GLU A N 1
ATOM 1426 C CA . GLU A 1 170 ? -14.127 -6.582 -4.100 1.00 94.69 170 GLU A CA 1
ATOM 1427 C C . GLU A 1 170 ? -12.680 -6.776 -3.634 1.00 94.69 170 GLU A C 1
ATOM 1429 O O . GLU A 1 170 ? -11.745 -6.332 -4.301 1.00 94.69 170 GLU A O 1
ATOM 1434 N N . HIS A 1 171 ? -12.501 -7.383 -2.461 1.00 93.75 171 HIS A N 1
ATOM 1435 C CA . HIS A 1 171 ? -11.199 -7.508 -1.821 1.00 93.75 171 HIS A CA 1
ATOM 1436 C C . HIS A 1 171 ? -11.114 -8.763 -0.942 1.00 93.75 171 HIS A C 1
ATOM 1438 O O . HIS A 1 171 ? -12.125 -9.233 -0.417 1.00 93.75 171 HIS A O 1
ATOM 1444 N N . PRO A 1 172 ? -9.901 -9.288 -0.710 1.00 91.50 172 PRO A N 1
ATOM 1445 C CA . PRO A 1 172 ? -9.683 -10.332 0.278 1.00 91.50 172 PRO A CA 1
ATOM 1446 C C . PRO A 1 172 ? -9.748 -9.795 1.715 1.00 91.50 172 PRO A C 1
ATOM 1448 O O . PRO A 1 172 ? -9.319 -8.676 1.999 1.00 91.50 172 PRO A O 1
ATOM 1451 N N . GLN A 1 173 ? -10.151 -10.656 2.649 1.00 89.12 173 GLN A N 1
ATOM 1452 C CA . GLN A 1 173 ? -10.333 -10.345 4.076 1.00 89.12 173 GLN A CA 1
ATOM 1453 C C . GLN A 1 173 ? -9.116 -9.671 4.751 1.00 89.12 173 GLN A C 1
ATOM 1455 O O . GLN A 1 173 ? -9.264 -8.886 5.688 1.00 89.12 173 GLN A O 1
ATOM 1460 N N . PHE A 1 174 ? -7.890 -9.922 4.269 1.00 90.38 174 PHE A N 1
ATOM 1461 C CA . PHE A 1 174 ? -6.682 -9.324 4.851 1.00 90.38 174 PHE A CA 1
ATOM 1462 C C . PHE A 1 174 ? -6.654 -7.787 4.768 1.00 90.38 174 PHE A C 1
ATOM 1464 O O . PHE A 1 174 ? -5.970 -7.151 5.572 1.00 90.38 174 PHE A O 1
ATOM 1471 N N . VAL A 1 175 ? -7.375 -7.177 3.819 1.00 95.31 175 VAL A N 1
ATOM 1472 C CA . VAL A 1 175 ? -7.442 -5.711 3.689 1.00 95.31 175 VAL A CA 1
ATOM 1473 C C . VAL A 1 175 ? -8.134 -5.108 4.912 1.00 95.31 175 VAL A C 1
ATOM 1475 O O . VAL A 1 175 ? -7.680 -4.102 5.458 1.00 95.31 175 VAL A O 1
ATOM 1478 N N . GLU A 1 176 ? -9.185 -5.767 5.394 1.00 95.50 176 GLU A N 1
ATOM 1479 C CA . GLU A 1 176 ? -9.958 -5.349 6.564 1.00 95.50 176 GLU A CA 1
ATOM 1480 C C . GLU A 1 176 ? -9.206 -5.623 7.862 1.00 95.50 176 GLU A C 1
ATOM 1482 O O . GLU A 1 176 ? -9.235 -4.802 8.775 1.00 95.50 176 GLU A O 1
ATOM 1487 N N . HIS A 1 177 ? -8.456 -6.728 7.924 1.00 94.56 177 HIS A N 1
ATOM 1488 C CA . HIS A 1 177 ? -7.565 -7.005 9.054 1.00 94.56 177 HIS A CA 1
ATOM 1489 C C . HIS A 1 177 ? -6.553 -5.875 9.235 1.00 94.56 177 HIS A C 1
ATOM 1491 O O . HIS A 1 177 ? -6.370 -5.355 10.337 1.00 94.56 177 HIS A O 1
ATOM 1497 N N . LEU A 1 178 ? -5.919 -5.450 8.139 1.00 97.44 178 LEU A N 1
ATOM 1498 C CA . LEU A 1 178 ? -4.979 -4.341 8.190 1.00 97.44 178 LEU A CA 1
ATOM 1499 C C . LEU A 1 178 ? -5.672 -3.021 8.550 1.00 97.44 178 LEU A C 1
ATOM 1501 O O . LEU A 1 178 ? -5.095 -2.231 9.294 1.00 97.44 178 LEU A O 1
ATOM 1505 N N . LEU A 1 179 ? -6.901 -2.785 8.079 1.00 98.62 179 LEU A N 1
ATOM 1506 C CA . LEU A 1 179 ? -7.687 -1.611 8.469 1.00 98.62 179 LEU A CA 1
ATOM 1507 C C . LEU A 1 179 ? -7.969 -1.598 9.977 1.00 98.62 179 LEU A C 1
ATOM 1509 O O . LEU A 1 179 ? -7.763 -0.573 10.625 1.00 98.62 179 LEU A O 1
ATOM 1513 N N . ALA A 1 180 ? -8.378 -2.730 10.548 1.00 97.88 180 ALA A N 1
ATOM 1514 C CA . ALA A 1 180 ? -8.633 -2.852 11.978 1.00 97.88 180 ALA A CA 1
ATOM 1515 C C . ALA A 1 180 ? -7.362 -2.594 12.805 1.00 97.88 180 ALA A C 1
ATOM 1517 O O . ALA A 1 180 ? -7.394 -1.849 13.785 1.00 97.88 180 ALA A O 1
ATOM 1518 N N . HIS A 1 181 ? -6.217 -3.125 12.369 1.00 98.00 181 HIS A N 1
ATOM 1519 C CA . HIS A 1 181 ? -4.926 -2.815 12.986 1.00 98.00 181 HIS A CA 1
ATOM 1520 C C . HIS A 1 181 ? -4.522 -1.348 12.824 1.00 98.00 181 HIS A C 1
ATOM 1522 O O . HIS A 1 181 ? -3.939 -0.771 13.742 1.00 98.00 181 HIS A O 1
ATOM 1528 N N . ALA A 1 182 ? -4.817 -0.726 11.681 1.00 98.56 182 ALA A N 1
ATOM 1529 C CA . ALA A 1 182 ? -4.552 0.690 11.462 1.00 98.56 182 ALA A CA 1
ATOM 1530 C C . ALA A 1 182 ? -5.367 1.561 12.429 1.00 98.56 182 ALA A C 1
ATOM 1532 O O . ALA A 1 182 ? -4.788 2.440 13.065 1.00 98.56 182 ALA A O 1
ATOM 1533 N N . TYR A 1 183 ? -6.656 1.261 12.624 1.00 98.62 183 TYR A N 1
ATOM 1534 C CA . TYR A 1 183 ? -7.490 1.910 13.640 1.00 98.62 183 TYR A CA 1
ATOM 1535 C C . TYR A 1 183 ? -6.942 1.727 15.054 1.00 98.62 183 TYR A C 1
ATOM 1537 O O . TYR A 1 183 ? -6.803 2.699 15.795 1.00 98.62 183 TYR A O 1
ATOM 1545 N N . GLU A 1 184 ? -6.570 0.499 15.419 1.00 97.75 184 GLU A N 1
ATOM 1546 C CA . GLU A 1 184 ? -6.000 0.207 16.733 1.00 97.75 184 GLU A CA 1
ATOM 1547 C C . GLU A 1 184 ? -4.728 1.027 16.986 1.00 97.75 184 GLU A C 1
ATOM 1549 O O . GLU A 1 184 ? -4.604 1.681 18.023 1.00 97.75 184 GLU A O 1
ATOM 1554 N N . LYS A 1 185 ? -3.794 1.039 16.026 1.00 97.88 185 LYS A N 1
ATOM 1555 C CA . LYS A 1 185 ? -2.542 1.804 16.129 1.00 97.88 185 LYS A CA 1
ATOM 1556 C C . LYS A 1 185 ? -2.757 3.315 16.114 1.00 97.88 185 LYS A C 1
ATOM 1558 O O . LYS A 1 185 ? -1.944 4.027 16.695 1.00 97.88 185 LYS A O 1
ATOM 1563 N N . ASN A 1 186 ? -3.845 3.789 15.511 1.00 98.00 186 ASN A N 1
ATOM 1564 C CA . ASN A 1 186 ? -4.252 5.190 15.565 1.00 98.00 186 ASN A CA 1
ATOM 1565 C C . ASN A 1 186 ? -5.001 5.560 16.864 1.00 98.00 186 ASN A C 1
ATOM 1567 O O . ASN A 1 186 ? -5.334 6.723 17.073 1.00 98.00 186 ASN A O 1
ATOM 1571 N N . GLY A 1 187 ? -5.276 4.592 17.749 1.00 96.69 187 GLY A N 1
ATOM 1572 C CA . GLY A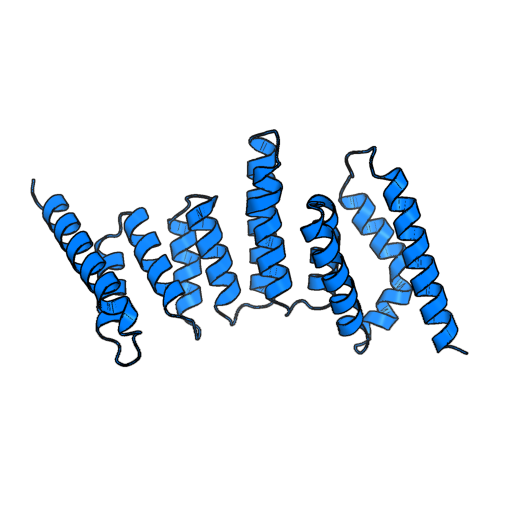 1 187 ? -6.001 4.799 19.008 1.00 96.69 187 GLY A CA 1
ATOM 1573 C C . GLY A 1 187 ? -7.530 4.772 18.881 1.00 96.69 187 GLY A C 1
ATOM 1574 O O . GLY A 1 187 ? -8.234 4.967 19.878 1.00 96.69 187 GLY A O 1
ATOM 1575 N N . GLU A 1 188 ? -8.055 4.480 17.691 1.00 97.44 188 GLU A N 1
ATOM 1576 C CA . GLU A 1 188 ? -9.481 4.364 17.372 1.00 97.44 188 GLU A CA 1
ATOM 1577 C C . GLU A 1 188 ? -10.003 2.956 17.716 1.00 97.44 188 GLU A C 1
ATOM 1579 O O . GLU A 1 188 ? -10.494 2.210 16.871 1.00 97.44 188 GLU A O 1
ATOM 1584 N N . LEU A 1 189 ? -9.883 2.567 18.992 1.00 97.06 189 LEU A N 1
ATOM 1585 C CA . LEU A 1 189 ? -10.166 1.198 19.456 1.00 97.06 189 LEU A CA 1
ATOM 1586 C C . LEU A 1 189 ? -11.601 0.731 19.164 1.00 97.06 189 LEU A C 1
ATOM 1588 O O . LEU A 1 189 ? -11.818 -0.446 18.887 1.00 97.06 189 LEU A O 1
ATOM 1592 N N . LYS A 1 190 ? -12.579 1.647 19.216 1.00 96.88 190 LYS A N 1
ATOM 1593 C CA . LYS A 1 190 ? -13.983 1.340 18.897 1.00 96.88 190 LYS A CA 1
ATOM 1594 C C . LYS A 1 190 ? -14.145 0.948 17.430 1.00 96.88 190 LYS A C 1
ATOM 1596 O O . LYS A 1 190 ? -14.771 -0.067 17.150 1.00 96.88 190 LYS A O 1
ATOM 1601 N N . GLU A 1 191 ? -13.532 1.701 16.522 1.00 97.94 191 GLU A N 1
ATOM 1602 C CA . GLU A 1 191 ? -13.573 1.411 15.087 1.00 97.94 191 GLU A CA 1
ATOM 1603 C C . GLU A 1 191 ? -12.852 0.101 14.769 1.00 97.94 191 GLU A C 1
ATOM 1605 O O . GLU A 1 191 ? -13.394 -0.741 14.057 1.00 97.94 191 GLU A O 1
ATOM 1610 N N . ALA A 1 192 ? -11.686 -0.135 15.381 1.00 97.81 192 ALA A N 1
ATOM 1611 C CA . ALA A 1 192 ? -10.985 -1.412 15.261 1.00 97.81 192 ALA A CA 1
ATOM 1612 C C . ALA A 1 192 ? -11.880 -2.591 15.683 1.00 97.81 192 ALA A C 1
ATOM 1614 O O . ALA A 1 192 ? -12.012 -3.569 14.948 1.00 97.81 192 ALA A O 1
ATOM 1615 N N . LEU A 1 193 ? -12.536 -2.484 16.845 1.00 97.19 193 LEU A N 1
ATOM 1616 C CA . LEU A 1 193 ? -13.441 -3.510 17.364 1.00 97.19 193 LEU A CA 1
ATOM 1617 C C . LEU A 1 193 ? -14.653 -3.728 16.449 1.00 97.19 193 LEU A C 1
ATOM 1619 O O . LEU A 1 193 ? -15.066 -4.870 16.249 1.00 97.19 193 LEU A O 1
ATOM 1623 N N . ASN A 1 194 ? -15.212 -2.653 15.890 1.00 97.12 194 ASN A N 1
ATOM 1624 C CA . ASN A 1 194 ? -16.336 -2.727 14.961 1.00 97.12 194 ASN A CA 1
ATOM 1625 C C . ASN A 1 194 ? -15.962 -3.508 13.697 1.00 97.12 194 ASN A C 1
ATOM 1627 O O . ASN A 1 194 ? -16.720 -4.389 13.302 1.00 97.12 194 ASN A O 1
ATOM 1631 N N . VAL A 1 195 ? -14.781 -3.257 13.116 1.00 96.31 195 VAL A N 1
ATOM 1632 C CA . VAL A 1 195 ? -14.306 -4.007 11.940 1.00 96.31 195 VAL A CA 1
ATOM 1633 C C . VAL A 1 195 ? -14.186 -5.499 12.257 1.00 96.31 195 VAL A C 1
ATOM 1635 O O . VAL A 1 195 ? -14.705 -6.327 11.513 1.00 96.31 195 VAL A O 1
ATOM 1638 N N . TRP A 1 196 ? -13.569 -5.873 13.383 1.00 95.94 196 TRP A N 1
ATOM 1639 C CA . TRP A 1 196 ? -13.439 -7.290 13.745 1.00 95.94 196 TRP A CA 1
ATOM 1640 C C . TRP A 1 196 ? -14.784 -7.978 13.997 1.00 95.94 196 TRP A C 1
ATOM 1642 O O . TRP A 1 196 ? -14.970 -9.125 13.591 1.00 95.94 196 TRP A O 1
ATOM 1652 N N . LYS A 1 197 ? -15.732 -7.291 14.644 1.00 94.69 197 LYS A N 1
ATOM 1653 C CA . LYS A 1 197 ? -17.088 -7.817 14.864 1.00 94.69 197 LYS A CA 1
ATOM 1654 C C . LYS A 1 197 ? -17.857 -7.993 13.562 1.00 94.69 197 LYS A C 1
ATOM 1656 O O . LYS A 1 197 ? -18.545 -8.996 13.409 1.00 94.69 197 LYS A O 1
ATOM 1661 N N . ASP A 1 198 ? -17.731 -7.051 12.636 1.00 93.69 198 ASP A N 1
ATOM 1662 C CA . ASP A 1 198 ? -18.354 -7.164 11.320 1.00 93.69 198 ASP A CA 1
ATOM 1663 C C . ASP A 1 198 ? -17.810 -8.385 10.564 1.00 93.69 198 ASP A C 1
ATOM 1665 O O . ASP A 1 198 ? -18.578 -9.236 10.120 1.00 93.69 198 ASP A O 1
ATOM 1669 N N . ILE A 1 199 ? -16.486 -8.570 10.552 1.00 92.00 199 ILE A N 1
ATOM 1670 C CA . ILE A 1 199 ? -15.840 -9.767 9.991 1.00 92.00 199 ILE A CA 1
ATOM 1671 C C . ILE A 1 199 ? -16.366 -11.053 10.644 1.00 92.00 199 ILE A C 1
ATOM 1673 O O . ILE A 1 199 ? -16.649 -12.029 9.947 1.00 92.00 199 ILE A O 1
ATOM 1677 N N . GLN A 1 200 ? -16.523 -11.062 11.971 1.00 91.44 200 GLN A N 1
ATOM 1678 C CA . GLN A 1 200 ? -17.064 -12.204 12.707 1.00 91.44 200 GLN A CA 1
ATOM 1679 C C . GLN A 1 200 ? -18.503 -12.528 12.284 1.00 91.44 200 GLN A C 1
ATOM 1681 O O . GLN A 1 200 ? -18.886 -13.687 12.296 1.00 91.44 200 GLN A O 1
ATOM 1686 N N . GLN A 1 201 ? -19.323 -11.559 11.890 1.00 89.94 201 GLN A N 1
ATOM 1687 C CA . GLN A 1 201 ? -20.730 -11.807 11.555 1.00 89.94 201 GLN A CA 1
ATOM 1688 C C . GLN A 1 201 ? -20.941 -12.291 10.113 1.00 89.94 201 GLN A C 1
ATOM 1690 O O . GLN A 1 201 ? -22.021 -12.785 9.785 1.00 89.94 201 GLN A O 1
ATOM 1695 N N . ARG A 1 202 ? -19.927 -12.192 9.245 1.00 87.12 202 ARG A N 1
ATOM 1696 C CA . ARG A 1 202 ? -20.073 -12.525 7.822 1.00 87.12 202 ARG A CA 1
ATOM 1697 C C . ARG A 1 202 ? -20.151 -14.041 7.576 1.00 87.12 202 ARG A C 1
ATOM 1699 O O . ARG A 1 202 ? -19.250 -14.767 8.001 1.00 87.12 202 ARG A O 1
ATOM 1706 N N . PRO A 1 203 ? -21.153 -14.530 6.814 1.00 79.81 203 PRO A N 1
ATOM 1707 C CA . PRO A 1 203 ? -21.297 -15.956 6.496 1.00 79.81 203 PRO A CA 1
ATOM 1708 C C . PRO A 1 203 ? -20.126 -16.534 5.693 1.00 79.81 203 PRO A C 1
ATOM 1710 O O . PRO A 1 203 ? -19.805 -17.710 5.817 1.00 79.81 203 PRO A O 1
ATOM 1713 N N . THR A 1 204 ? -19.487 -15.704 4.867 1.00 71.25 204 THR A N 1
ATOM 1714 C CA . THR A 1 204 ? -18.384 -16.084 3.974 1.00 71.25 204 THR A CA 1
ATOM 1715 C C . THR A 1 204 ? -17.004 -15.947 4.623 1.00 71.25 204 THR A C 1
ATOM 1717 O O . THR A 1 204 ? -15.990 -16.035 3.929 1.00 71.25 204 THR A O 1
ATOM 1720 N N . ARG A 1 205 ? -16.934 -15.709 5.942 1.00 75.38 205 ARG A N 1
ATOM 1721 C CA . ARG A 1 205 ? -15.656 -15.531 6.640 1.00 75.38 205 ARG A CA 1
ATOM 1722 C C . ARG A 1 205 ? -14.835 -16.821 6.630 1.00 75.38 205 ARG A C 1
ATOM 1724 O O . ARG A 1 205 ? -15.373 -17.925 6.723 1.00 75.38 205 ARG A O 1
ATOM 1731 N N . ASN A 1 206 ? -13.514 -16.683 6.568 1.00 77.31 206 ASN A N 1
ATOM 1732 C CA . ASN A 1 206 ? -12.620 -17.827 6.667 1.00 77.31 206 ASN A CA 1
ATOM 1733 C C . ASN A 1 206 ? -12.618 -18.379 8.103 1.00 77.31 206 ASN A C 1
ATOM 1735 O O . ASN A 1 206 ? -11.981 -17.798 8.981 1.00 77.31 206 ASN A O 1
ATOM 1739 N N . GLN A 1 207 ? -13.286 -19.516 8.320 1.00 77.50 207 GLN A N 1
ATOM 1740 C CA . GLN A 1 207 ? -13.409 -20.165 9.634 1.00 77.50 207 GLN A CA 1
ATOM 1741 C C . GLN A 1 207 ? -12.054 -20.501 10.277 1.00 77.50 207 GLN A C 1
ATOM 1743 O O . GLN A 1 207 ? -11.934 -20.509 11.499 1.00 77.50 207 GLN A O 1
ATOM 1748 N N . VAL A 1 208 ? -10.999 -20.712 9.477 1.00 76.44 208 VAL A N 1
ATOM 1749 C CA . VAL A 1 208 ? -9.633 -20.940 9.989 1.00 76.44 208 VAL A CA 1
ATOM 1750 C C . VAL A 1 208 ? -9.128 -19.734 10.792 1.00 76.44 208 VAL A C 1
ATOM 1752 O O . VAL A 1 208 ? -8.321 -19.887 11.707 1.00 76.44 208 VAL A O 1
ATOM 1755 N N . LEU A 1 209 ? -9.615 -18.531 10.481 1.00 78.19 209 LEU A N 1
ATOM 1756 C CA . LEU A 1 209 ? -9.210 -17.283 11.125 1.00 78.19 209 LEU A CA 1
ATOM 1757 C C . LEU A 1 209 ? -10.103 -16.899 12.316 1.00 78.19 209 LEU A C 1
ATOM 1759 O O . LEU A 1 209 ? -9.846 -15.876 12.948 1.00 78.19 209 LEU A O 1
ATOM 1763 N N . ASP A 1 210 ? -11.098 -17.713 12.682 1.00 82.56 210 ASP A N 1
ATOM 1764 C CA . ASP A 1 210 ? -12.032 -17.409 13.777 1.00 82.56 210 ASP A CA 1
ATOM 1765 C C . ASP A 1 210 ? -11.324 -17.221 15.121 1.00 82.56 210 ASP A C 1
ATOM 1767 O O . ASP A 1 210 ? -11.639 -16.298 15.871 1.00 82.56 210 ASP A O 1
ATOM 1771 N N . SER A 1 211 ? -10.328 -18.059 15.417 1.00 84.69 211 SER A N 1
ATOM 1772 C CA . SER A 1 211 ? -9.529 -17.937 16.643 1.00 84.69 211 SER A CA 1
ATOM 1773 C C . SER A 1 211 ? -8.794 -16.596 16.710 1.00 84.69 211 SER A C 1
ATOM 1775 O O . SER A 1 211 ? -8.726 -15.971 17.768 1.00 84.69 211 SER A O 1
ATOM 1777 N N . VAL A 1 212 ? -8.299 -16.119 15.566 1.00 86.38 212 VAL A N 1
ATOM 1778 C CA . VAL A 1 212 ? -7.594 -14.842 15.435 1.00 86.38 212 VAL A CA 1
ATOM 1779 C C . VAL A 1 212 ? -8.563 -13.675 15.617 1.00 86.38 212 VAL A C 1
ATOM 1781 O O . VAL A 1 212 ? -8.281 -12.772 16.405 1.00 86.38 212 VAL A O 1
ATOM 1784 N N . VAL A 1 213 ? -9.717 -13.711 14.945 1.00 89.50 213 VAL A N 1
ATOM 1785 C CA . VAL A 1 213 ? -10.758 -12.675 15.048 1.00 89.50 213 VAL A CA 1
ATOM 1786 C C . VAL A 1 213 ? -11.283 -12.575 16.483 1.00 89.50 213 VAL A C 1
ATOM 1788 O O . VAL A 1 213 ? -11.314 -11.486 17.053 1.00 89.50 213 VAL A O 1
ATOM 1791 N N . ASN A 1 214 ? -11.621 -13.708 17.106 1.00 92.25 214 ASN A N 1
ATOM 1792 C CA . ASN A 1 214 ? -12.126 -13.751 18.479 1.00 92.25 214 ASN A CA 1
ATOM 1793 C C . ASN A 1 214 ? -11.104 -13.207 19.483 1.00 92.25 214 ASN A C 1
ATOM 1795 O O . ASN A 1 214 ? -11.472 -12.451 20.384 1.00 92.25 214 ASN A O 1
ATOM 1799 N N . ARG A 1 215 ? -9.819 -13.542 19.303 1.00 93.44 215 ARG A N 1
ATOM 1800 C CA . ARG A 1 215 ? -8.738 -13.005 20.134 1.00 93.44 215 ARG A CA 1
ATOM 1801 C C . ARG A 1 215 ? -8.677 -11.480 20.044 1.00 93.44 215 ARG A C 1
ATOM 1803 O O . ARG A 1 215 ? -8.660 -10.824 21.080 1.00 93.44 215 ARG A O 1
ATOM 1810 N N . PHE A 1 216 ? -8.700 -10.907 18.839 1.00 94.94 216 PHE A N 1
ATOM 1811 C CA . PHE A 1 216 ? -8.644 -9.449 18.682 1.00 94.94 216 PHE A CA 1
ATOM 1812 C C . PHE A 1 216 ? -9.885 -8.739 19.231 1.00 94.94 216 PHE A C 1
ATOM 1814 O O . PHE A 1 216 ? -9.748 -7.686 19.851 1.00 94.94 216 PHE A O 1
ATOM 1821 N N . ILE A 1 217 ? -11.081 -9.317 19.074 1.00 95.44 217 ILE A N 1
ATOM 1822 C CA . ILE A 1 217 ? -12.308 -8.787 19.691 1.00 95.44 217 ILE A CA 1
ATOM 1823 C C . ILE A 1 217 ? -12.163 -8.727 21.216 1.00 95.44 217 ILE A C 1
ATOM 1825 O O . ILE A 1 217 ? -12.498 -7.707 21.820 1.00 95.44 217 ILE A O 1
ATOM 1829 N N . HIS A 1 218 ? -11.653 -9.798 21.829 1.00 95.56 218 HIS A N 1
ATOM 1830 C CA . HIS A 1 218 ? -11.424 -9.856 23.270 1.00 95.56 218 HIS A CA 1
ATOM 1831 C C . HIS A 1 218 ? -10.385 -8.817 23.719 1.00 95.56 218 HIS A C 1
ATOM 1833 O O . HIS A 1 218 ? -10.681 -7.985 24.571 1.00 95.56 218 HIS A O 1
ATOM 1839 N N . GLU A 1 219 ? -9.195 -8.810 23.111 1.00 95.12 219 GLU A N 1
ATOM 1840 C CA . GLU A 1 219 ? -8.104 -7.885 23.455 1.00 95.12 219 GLU A CA 1
ATOM 1841 C C . GLU A 1 219 ? -8.516 -6.412 23.326 1.00 95.12 219 GLU A C 1
ATOM 1843 O O . GLU A 1 219 ? -8.231 -5.604 24.209 1.00 95.12 219 GLU A O 1
ATOM 1848 N N . LEU A 1 220 ? -9.206 -6.046 22.243 1.00 95.25 220 LEU A N 1
ATOM 1849 C CA . LEU A 1 220 ? -9.695 -4.680 22.051 1.00 95.25 220 LEU A CA 1
ATOM 1850 C C . LEU A 1 220 ? -10.792 -4.318 23.053 1.00 95.25 220 LEU A C 1
ATOM 1852 O O . LEU A 1 220 ? -10.852 -3.167 23.482 1.00 95.25 220 LEU A O 1
ATOM 1856 N N . GLY A 1 221 ? -11.635 -5.282 23.435 1.00 94.44 221 GLY A N 1
ATOM 1857 C CA . GLY A 1 221 ? -12.639 -5.116 24.482 1.00 94.44 221 GLY A CA 1
ATOM 1858 C C . GLY A 1 221 ? -12.014 -4.783 25.836 1.00 94.44 221 GLY A C 1
ATOM 1859 O O . GLY A 1 221 ? -12.448 -3.829 26.480 1.00 94.44 221 GLY A O 1
ATOM 1860 N N . GLU A 1 222 ? -10.965 -5.506 26.230 1.00 94.81 222 GLU A N 1
ATOM 1861 C CA . GLU A 1 222 ? -10.235 -5.245 27.477 1.00 94.81 222 GLU A CA 1
ATOM 1862 C C . GLU A 1 222 ? -9.536 -3.880 27.450 1.00 94.81 222 GLU A C 1
ATOM 1864 O O . GLU A 1 222 ? -9.762 -3.064 28.343 1.00 94.81 222 GLU A O 1
ATOM 1869 N N . LYS A 1 223 ? -8.821 -3.546 26.364 1.00 93.75 223 LYS A N 1
ATOM 1870 C CA . LYS A 1 223 ? -8.197 -2.216 26.195 1.00 93.75 223 LYS A CA 1
ATOM 1871 C C . LYS A 1 223 ? -9.207 -1.069 26.299 1.00 93.75 223 LYS A C 1
ATOM 1873 O O . LYS A 1 223 ? -8.889 0.014 26.790 1.00 93.75 223 LYS A O 1
ATOM 1878 N N . LEU A 1 224 ? -10.428 -1.276 25.802 1.00 92.56 224 LEU A N 1
ATOM 1879 C CA . LEU A 1 224 ? -11.504 -0.291 25.895 1.00 92.56 224 LEU A CA 1
ATOM 1880 C C . LEU A 1 224 ? -11.998 -0.109 27.331 1.00 92.56 224 LEU A C 1
ATOM 1882 O O . LEU A 1 224 ? -12.242 1.029 27.725 1.00 92.56 224 LEU A O 1
ATOM 1886 N N . LYS A 1 225 ? -12.128 -1.193 28.105 1.00 92.06 225 LYS A N 1
ATOM 1887 C CA . LYS A 1 225 ? -12.507 -1.132 29.526 1.00 92.06 225 LYS A CA 1
ATOM 1888 C C . LYS A 1 225 ? -11.440 -0.421 30.353 1.00 92.06 225 LYS A C 1
ATOM 1890 O O . LYS A 1 225 ? -11.777 0.479 31.117 1.00 92.06 225 LYS A O 1
ATOM 1895 N N . GLU A 1 226 ? -10.169 -0.762 30.149 1.00 90.44 226 GLU A N 1
ATOM 1896 C CA . GLU A 1 226 ? -9.038 -0.115 30.826 1.00 90.44 226 GLU A CA 1
ATOM 1897 C C . GLU A 1 226 ? -9.038 1.399 30.590 1.00 90.44 226 GLU A C 1
ATOM 1899 O O . GLU A 1 226 ? -8.916 2.170 31.531 1.00 90.44 226 GLU A O 1
ATOM 1904 N N . LYS A 1 227 ? -9.282 1.849 29.351 1.00 84.25 227 LYS A N 1
ATOM 1905 C CA . LYS A 1 227 ? -9.309 3.281 29.006 1.00 84.25 227 LYS A CA 1
ATOM 1906 C C . LYS A 1 227 ? -10.487 4.059 29.617 1.00 84.25 227 LYS A C 1
ATOM 1908 O O . LYS A 1 227 ? -10.452 5.286 29.644 1.00 84.25 227 LYS A O 1
ATOM 1913 N N . ILE A 1 228 ? -11.551 3.369 30.030 1.00 77.00 228 ILE A N 1
ATOM 1914 C CA . ILE A 1 228 ? -12.754 3.960 30.646 1.00 77.00 228 ILE A CA 1
ATOM 1915 C C . ILE A 1 228 ? -12.651 3.946 32.182 1.00 77.00 228 ILE A C 1
ATOM 1917 O O . ILE A 1 228 ? -13.396 4.658 32.853 1.00 77.00 228 ILE A O 1
ATOM 1921 N N . THR A 1 229 ? -11.729 3.160 32.739 1.00 64.62 229 THR A N 1
ATOM 1922 C CA . THR A 1 229 ? -11.533 3.054 34.186 1.00 64.62 229 THR A CA 1
ATOM 1923 C C . THR A 1 229 ? -10.576 4.175 34.637 1.00 64.62 229 THR A C 1
ATOM 1925 O O . THR A 1 229 ? -9.512 4.289 34.028 1.00 64.62 229 THR A O 1
ATOM 1928 N N . PRO A 1 230 ? -10.956 5.039 35.606 1.00 55.75 230 PRO A N 1
ATOM 1929 C CA . PRO A 1 230 ? -10.168 6.211 36.011 1.00 55.75 230 PRO A CA 1
ATOM 1930 C C . PRO A 1 230 ? -8.788 5.888 36.587 1.00 55.75 230 PRO A C 1
ATOM 1932 O O . PRO A 1 230 ? -8.668 4.846 37.273 1.00 55.75 230 PRO A O 1
#

Secondary structure (DSSP, 8-state):
-HHHHHHHHHHHHHHHHHHHHHHHTTS---HHHHHHHHHHHHHHHHHHHHTSSSHHHHHHHHHHHHHHHHHTT-HHHHHHHHHHHHHH-TT-HHHHHHHHHIIIIIIHHH-SSHHHHHHHHHHHHHHHHHHHHH-TTSSHHHHHHHHHIIIII--HHHHHHHHHHHTTSS--THHHHHHHHHHHHTT-HHHHHHHHHHHHH-TTS-GGGHHHHHHHHHHHHHHHHHHH--